Protein AF-A0A0P4W2Z7-F1 (afdb_monomer_lite)

Sequence (247 aa):
MAVWREIYLSSYLVGEGLSGLLPALMALIQGVGGNAKCENVTIFNETSGFNYTQLEPVTLNPRFSVTGFFFFLMAMMVASSAAFTLLEHLPGIKSERAGTPSPNNSVEALETSHSNTQLMRNYGGVKTMTGNMSSSVYWLMLAGQAWACSLTNGVLPSIQSFSCGAYGNVPFHLAVTLSALANPVAALMTLMLPRCKRWLLTFMGAVGSLLAAYILATAALSPHPPLMGTTAGEALVVSVHYLDECR

Secondary structure (DSSP, 8-state):
-TTB-GGGHHHHHHHHHHHHHHHHHHHHHH---SS-EEEEEEEE-TTT--EEEEEEEEPPPPSS-HHHHHHHHHHHHHHHHHHHHHHHH-TTTGGGBPP---TT-TTTTSTHHHHHHHHTTTTT----------HHHHHHHHHHHHHHHHIIIIIHHHHHHHHHGGG-HHHHHHHHHHHHHHHHHHHHHHHHS----HHHHHHHHHHHHHHHHHHHHHHHTTTS-TTTTSHHHHHHHHHHHHHHHT-

Foldseek 3Di:
DLQADPVCVLVVLLVVLVLLQVLLVVLVQQAFQWFFDFDFDWDQDPVPRDTDTDTDGHGGGTPDDVVVSVVVNVVVVVVVVVVVVCCVPDPVNVVRGRDDDDDPDPPPPVCSVVVVVVSVCVPLVNPPPPPPPPVVVVVVVVVLVVVLCCLLVPVCVVLLCLQQVLQGDRLSSLLVSLLSNLSSVLSVVSVVDRDDDPVVSVVLSVVLVVLSVVSVVSSVPPNDGPPRPHPVSSVVSSVSSNSSSND

Organism: Scylla olivacea (NCBI:txid85551)

Structure (mmCIF, N/CA/C/O backbone):
data_AF-A0A0P4W2Z7-F1
#
_entry.id   AF-A0A0P4W2Z7-F1
#
loop_
_atom_site.group_PDB
_atom_site.id
_atom_site.type_symbol
_atom_site.label_atom_id
_atom_site.label_alt_id
_atom_site.label_comp_id
_atom_site.label_asym_id
_atom_site.label_entity_id
_atom_site.label_seq_id
_atom_site.pdbx_PDB_ins_code
_atom_site.Cartn_x
_atom_site.Cartn_y
_atom_site.Cartn_z
_atom_site.occupancy
_atom_site.B_iso_or_equiv
_atom_site.auth_seq_id
_atom_site.auth_comp_id
_atom_site.auth_asym_id
_atom_site.auth_atom_id
_atom_site.pdbx_PDB_model_num
ATOM 1 N N . MET A 1 1 ? -5.452 8.310 23.930 1.00 53.56 1 MET A N 1
ATOM 2 C CA . MET A 1 1 ? -6.833 8.811 23.728 1.00 53.56 1 MET A CA 1
ATOM 3 C C . MET A 1 1 ? -7.899 8.171 24.621 1.00 53.56 1 MET A C 1
ATOM 5 O O . MET A 1 1 ? -9.027 8.632 24.581 1.00 53.56 1 MET A O 1
ATOM 9 N N . ALA A 1 2 ? -7.552 7.233 25.513 1.00 51.81 2 ALA A N 1
ATOM 10 C CA . ALA A 1 2 ? -8.484 6.608 26.467 1.00 51.81 2 ALA A CA 1
ATOM 11 C C . ALA A 1 2 ? -9.183 7.570 27.459 1.00 51.81 2 ALA A C 1
ATOM 13 O O . ALA A 1 2 ? -10.101 7.174 28.162 1.00 51.81 2 ALA A O 1
ATOM 14 N N . VAL A 1 3 ? -8.734 8.828 27.538 1.00 65.56 3 VAL A N 1
ATOM 15 C CA . VAL A 1 3 ? -9.210 9.836 28.503 1.00 65.56 3 VAL A CA 1
ATOM 16 C C . VAL A 1 3 ? -10.261 10.774 27.883 1.00 65.56 3 VAL A C 1
ATOM 18 O O . VAL A 1 3 ? -10.627 11.773 28.483 1.00 65.56 3 VAL A O 1
ATOM 21 N N . TRP A 1 4 ? -10.734 10.521 26.661 1.00 69.38 4 TRP A N 1
ATOM 22 C CA . TRP A 1 4 ? -11.619 11.428 25.913 1.00 69.38 4 TRP A CA 1
ATOM 23 C C . TRP A 1 4 ? -12.993 10.796 25.683 1.00 69.38 4 TRP A C 1
ATOM 25 O O . TRP A 1 4 ? -13.108 9.576 25.602 1.00 69.38 4 TRP A O 1
ATOM 35 N N . ARG A 1 5 ? -14.042 11.621 25.578 1.00 69.94 5 ARG A N 1
ATOM 36 C CA . ARG A 1 5 ? -15.406 11.137 25.316 1.00 69.94 5 ARG A CA 1
ATOM 37 C C . ARG A 1 5 ? -15.506 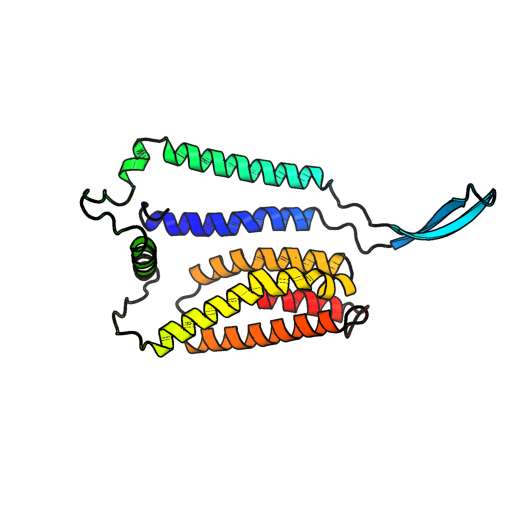10.365 23.999 1.00 69.94 5 ARG A C 1
ATOM 39 O O . ARG A 1 5 ? -14.926 10.749 22.987 1.00 69.94 5 ARG A O 1
ATOM 46 N N . GLU A 1 6 ? -16.345 9.333 24.008 1.00 63.31 6 GLU A N 1
ATOM 47 C CA . GLU A 1 6 ? -16.612 8.431 22.874 1.00 63.31 6 GLU A CA 1
ATOM 48 C C . GLU A 1 6 ? -17.013 9.142 21.587 1.00 63.31 6 GLU A C 1
ATOM 50 O O . GLU A 1 6 ? -16.708 8.667 20.497 1.00 63.31 6 GLU A O 1
ATOM 55 N N . ILE A 1 7 ? -17.671 10.297 21.700 1.00 71.12 7 ILE A N 1
ATOM 56 C CA . ILE A 1 7 ? -18.143 11.059 20.543 1.00 71.12 7 ILE A CA 1
ATOM 57 C C . ILE A 1 7 ? -16.988 11.498 19.625 1.00 71.12 7 ILE A C 1
ATOM 59 O O . ILE A 1 7 ? -17.177 11.668 18.423 1.00 71.12 7 ILE A O 1
ATOM 63 N N . TYR A 1 8 ? -15.772 11.615 20.170 1.00 73.75 8 TYR A N 1
ATOM 64 C CA . TYR A 1 8 ? -14.568 11.969 19.421 1.00 73.75 8 TYR A CA 1
ATOM 65 C C . TYR A 1 8 ? -13.894 10.766 18.744 1.00 73.75 8 TYR A C 1
ATOM 67 O O . TYR A 1 8 ? -13.082 10.958 17.838 1.00 73.75 8 TYR A O 1
ATOM 75 N N . LEU A 1 9 ? -14.256 9.530 19.111 1.00 71.19 9 LEU A N 1
ATOM 76 C CA . LEU A 1 9 ? -13.672 8.307 18.548 1.00 71.19 9 LEU A CA 1
ATOM 77 C C . LEU A 1 9 ? -13.978 8.166 17.053 1.00 71.19 9 LEU A C 1
ATOM 79 O O . LEU A 1 9 ? -13.102 7.794 16.280 1.00 71.19 9 LEU A O 1
ATOM 83 N N . SER A 1 10 ? -15.194 8.521 16.626 1.00 69.44 10 SER A N 1
ATOM 84 C CA . SER A 1 10 ? -15.557 8.483 15.204 1.00 69.44 10 SER A CA 1
ATOM 85 C C . SER A 1 10 ? -14.708 9.445 14.370 1.00 69.44 10 SER A C 1
ATOM 87 O O . SER A 1 10 ? -14.305 9.095 13.267 1.00 69.44 10 SER A O 1
ATOM 89 N N . SER A 1 11 ? -14.416 10.641 14.891 1.00 76.06 11 SER A N 1
ATOM 90 C CA . SER A 1 11 ? -13.561 11.622 14.208 1.00 76.06 11 SER A CA 1
ATOM 91 C C . SER A 1 11 ? -12.109 11.140 14.128 1.00 76.06 11 SER A C 1
ATOM 93 O O . SER A 1 11 ? -11.462 11.277 13.093 1.00 76.06 11 SER A O 1
ATOM 95 N N . TYR A 1 12 ? -11.618 10.489 15.188 1.00 76.00 12 TYR A N 1
ATOM 96 C CA . TYR A 1 12 ? -10.298 9.862 15.190 1.00 76.00 12 TYR A CA 1
ATOM 97 C C . TYR A 1 12 ? -10.174 8.746 14.145 1.00 76.00 12 TYR A C 1
ATOM 99 O O . TYR A 1 12 ? -9.215 8.744 13.382 1.00 76.00 12 TYR A O 1
ATOM 107 N N . LEU A 1 13 ? -11.156 7.841 14.066 1.00 74.31 13 LEU A N 1
ATOM 108 C CA . LEU A 1 13 ? -11.159 6.746 13.086 1.00 74.31 13 LEU A CA 1
ATOM 109 C C . LEU A 1 13 ? -11.178 7.268 11.642 1.00 74.31 13 LEU A C 1
ATOM 111 O O . LEU A 1 13 ? -10.475 6.743 10.780 1.00 74.31 13 LEU A O 1
ATOM 115 N N . VAL A 1 14 ? -11.932 8.341 11.382 1.00 76.94 14 VAL A N 1
ATOM 116 C CA . VAL A 1 14 ? -11.905 9.038 10.086 1.00 76.94 14 VAL A CA 1
ATOM 117 C C . VAL A 1 14 ? -10.521 9.640 9.817 1.00 76.94 14 VAL A C 1
ATOM 119 O O . VAL A 1 14 ? -10.009 9.520 8.705 1.00 76.94 14 VAL A O 1
ATOM 122 N N . GLY A 1 15 ? -9.899 10.256 10.826 1.00 79.31 15 GLY A N 1
ATOM 123 C CA . GLY A 1 15 ? -8.546 10.805 10.738 1.00 79.31 15 GLY A CA 1
ATOM 124 C C . GLY A 1 15 ? -7.478 9.748 10.444 1.00 79.31 15 GLY A C 1
ATOM 125 O O . GLY A 1 15 ? -6.630 9.974 9.582 1.00 79.31 15 GLY A O 1
ATOM 126 N N . GLU A 1 16 ? -7.540 8.582 11.092 1.00 76.94 16 GLU A N 1
ATOM 127 C CA . GLU A 1 16 ? -6.645 7.455 10.798 1.00 76.94 16 GLU A CA 1
ATOM 128 C C . GLU A 1 16 ? -6.784 6.989 9.347 1.00 76.94 16 GLU A C 1
ATOM 130 O O . GLU A 1 16 ? -5.778 6.901 8.640 1.00 76.94 16 GLU A O 1
ATOM 135 N N . GLY A 1 17 ? -8.014 6.780 8.866 1.00 73.88 17 GLY A N 1
ATOM 136 C CA . GLY A 1 17 ? -8.253 6.406 7.471 1.00 73.88 17 GLY A CA 1
ATOM 137 C C . GLY A 1 17 ? -7.730 7.458 6.485 1.00 73.88 17 GLY A C 1
ATOM 138 O O . GLY A 1 17 ? -7.041 7.138 5.515 1.00 73.88 17 GLY A O 1
ATOM 139 N N . LEU A 1 18 ? -7.985 8.741 6.750 1.00 79.31 18 LEU A N 1
ATOM 140 C CA . LEU A 1 18 ? -7.528 9.828 5.883 1.00 79.31 18 LEU A CA 1
ATOM 141 C C . LEU A 1 18 ? -5.993 9.938 5.838 1.00 79.31 18 LEU A C 1
ATOM 143 O O . LEU A 1 18 ? -5.439 10.305 4.798 1.00 79.31 18 LEU A O 1
ATOM 147 N N . SER A 1 19 ? -5.309 9.588 6.934 1.00 82.31 19 SER A N 1
ATOM 148 C CA . SER A 1 19 ? -3.846 9.646 7.033 1.00 82.31 19 SER A CA 1
ATOM 149 C C . SER A 1 19 ? -3.134 8.702 6.061 1.00 82.31 19 SER A C 1
ATOM 151 O O . SER A 1 19 ? -2.069 9.054 5.568 1.00 82.31 19 SER A O 1
ATOM 153 N N . GLY A 1 20 ? -3.737 7.551 5.736 1.00 78.06 20 GLY A N 1
ATOM 154 C CA . GLY A 1 20 ? -3.243 6.630 4.707 1.00 78.06 20 GLY A CA 1
ATOM 155 C C . GLY A 1 20 ? -3.760 6.964 3.304 1.00 78.06 20 GLY A C 1
ATOM 156 O O . GLY A 1 20 ? -3.020 6.861 2.324 1.00 78.06 20 GLY A O 1
ATOM 157 N N . LEU A 1 21 ? -5.008 7.437 3.205 1.00 84.69 21 LEU A N 1
ATOM 158 C CA . LEU A 1 21 ? -5.670 7.753 1.936 1.00 84.69 21 LEU A CA 1
ATOM 159 C C . LEU A 1 21 ? -4.966 8.878 1.160 1.00 84.69 21 LEU A C 1
ATOM 161 O O . LEU A 1 21 ? -4.731 8.747 -0.040 1.00 84.69 21 LEU A O 1
ATOM 165 N N . LEU A 1 22 ? -4.635 9.987 1.827 1.00 87.25 22 LEU A N 1
ATOM 166 C CA . LEU A 1 22 ? -4.010 11.155 1.190 1.00 87.25 22 LEU A CA 1
ATOM 167 C C . LEU A 1 22 ? -2.635 10.826 0.571 1.00 87.25 22 LEU A C 1
ATOM 169 O O . LEU A 1 22 ? -2.446 11.103 -0.617 1.00 87.25 22 LEU A O 1
ATOM 173 N N . PRO A 1 23 ? -1.689 10.208 1.308 1.00 87.56 23 PRO A N 1
ATOM 174 C CA . PRO A 1 23 ? -0.435 9.706 0.748 1.00 87.56 23 PRO A CA 1
ATOM 175 C C . PRO A 1 23 ? -0.620 8.744 -0.421 1.00 87.56 23 PRO A C 1
ATOM 177 O O . PRO A 1 23 ? 0.076 8.876 -1.423 1.00 87.56 23 PRO A O 1
ATOM 180 N N . ALA A 1 24 ? -1.560 7.804 -0.324 1.00 86.62 24 ALA A N 1
ATOM 181 C CA . ALA A 1 24 ? -1.782 6.812 -1.369 1.00 86.62 24 ALA A CA 1
ATOM 182 C C . ALA A 1 24 ? -2.341 7.439 -2.659 1.00 86.62 24 ALA A C 1
ATOM 184 O O . ALA A 1 24 ? -1.884 7.106 -3.753 1.00 86.62 24 ALA A O 1
ATOM 185 N N . LEU A 1 25 ? -3.255 8.411 -2.547 1.00 87.69 25 LEU A N 1
ATOM 186 C CA . LEU A 1 25 ? -3.725 9.200 -3.691 1.00 87.69 25 LEU A CA 1
ATOM 187 C C . LEU A 1 25 ? -2.586 10.003 -4.326 1.00 87.69 25 LEU A C 1
ATOM 189 O O . LEU A 1 25 ? -2.449 10.011 -5.549 1.00 87.69 25 LEU A O 1
ATOM 193 N N . MET A 1 26 ? -1.742 10.643 -3.513 1.00 88.38 26 MET A N 1
ATOM 194 C CA . MET A 1 26 ? -0.578 11.374 -4.021 1.00 88.38 26 MET A CA 1
ATOM 195 C C . MET A 1 26 ? 0.439 10.451 -4.695 1.00 88.38 26 MET A C 1
ATOM 197 O O . MET A 1 26 ? 0.956 10.807 -5.751 1.00 88.38 26 MET A O 1
ATOM 201 N N . ALA A 1 27 ? 0.674 9.254 -4.153 1.00 87.00 27 ALA A N 1
ATOM 202 C CA . ALA A 1 27 ? 1.527 8.244 -4.773 1.00 87.00 27 ALA A CA 1
ATOM 203 C C . ALA A 1 27 ? 0.957 7.784 -6.124 1.00 87.00 27 ALA A C 1
ATOM 205 O O . ALA A 1 27 ? 1.693 7.677 -7.105 1.00 87.00 27 ALA A O 1
ATOM 206 N N . LEU A 1 28 ? -0.362 7.584 -6.229 1.00 86.25 28 LEU A N 1
ATOM 207 C CA . LEU A 1 28 ? -1.012 7.225 -7.492 1.00 86.25 28 LEU A CA 1
ATOM 208 C C . LEU A 1 28 ? -0.888 8.340 -8.545 1.00 86.25 28 LEU A C 1
ATOM 210 O O . LEU A 1 28 ? -0.614 8.053 -9.711 1.00 86.25 28 LEU A O 1
ATOM 214 N N . ILE A 1 29 ? -1.043 9.605 -8.137 1.00 87.12 29 ILE A N 1
ATOM 215 C CA . ILE A 1 29 ? -0.834 10.776 -9.008 1.00 87.12 29 ILE A CA 1
ATOM 216 C C . ILE A 1 29 ? 0.631 10.872 -9.449 1.00 87.12 29 ILE A C 1
ATOM 218 O O . ILE A 1 29 ? 0.899 11.199 -10.608 1.00 87.12 29 ILE A O 1
ATOM 222 N N . GLN A 1 30 ? 1.570 10.595 -8.541 1.00 88.00 30 GLN A N 1
ATOM 223 C CA . GLN A 1 30 ? 3.001 10.585 -8.833 1.00 88.00 30 GLN A CA 1
ATOM 224 C C . GLN A 1 30 ? 3.337 9.541 -9.896 1.00 88.00 30 GLN A C 1
ATOM 226 O O . GLN A 1 30 ? 4.021 9.847 -10.881 1.00 88.00 30 GLN A O 1
ATOM 231 N N . GLY A 1 31 ? 2.818 8.327 -9.702 1.00 84.12 31 GLY A N 1
ATOM 232 C CA . GLY A 1 31 ? 3.104 7.161 -10.521 1.00 84.12 31 GLY A CA 1
ATOM 233 C C . GLY A 1 31 ? 4.584 6.769 -10.503 1.00 84.12 31 GLY A C 1
ATOM 234 O O . GLY A 1 31 ? 5.442 7.464 -9.968 1.00 84.12 31 GLY A O 1
ATOM 235 N N . VAL A 1 32 ? 4.892 5.644 -11.145 1.00 80.44 32 VAL A N 1
ATOM 236 C CA . VAL A 1 32 ? 6.261 5.092 -11.220 1.00 80.44 32 VAL A CA 1
ATOM 237 C C . VAL A 1 32 ? 6.913 5.258 -12.589 1.00 80.44 32 VAL A C 1
ATOM 239 O O . VAL A 1 32 ? 7.903 4.605 -12.888 1.00 80.44 32 VAL A O 1
ATOM 242 N N . GLY A 1 33 ? 6.341 6.096 -13.458 1.00 75.25 33 GLY A N 1
ATOM 243 C CA . GLY A 1 33 ? 6.872 6.366 -14.799 1.00 75.25 33 GLY A CA 1
ATOM 244 C C . GLY A 1 33 ? 6.716 5.217 -15.810 1.00 75.25 33 GLY A C 1
ATOM 245 O O . GLY A 1 33 ? 6.612 5.477 -17.003 1.00 75.25 33 GLY A O 1
ATOM 246 N N . GLY A 1 34 ? 6.627 3.962 -15.365 1.00 80.50 34 GLY A N 1
ATOM 247 C CA . GLY A 1 34 ? 6.398 2.785 -16.205 1.00 80.50 34 GLY A CA 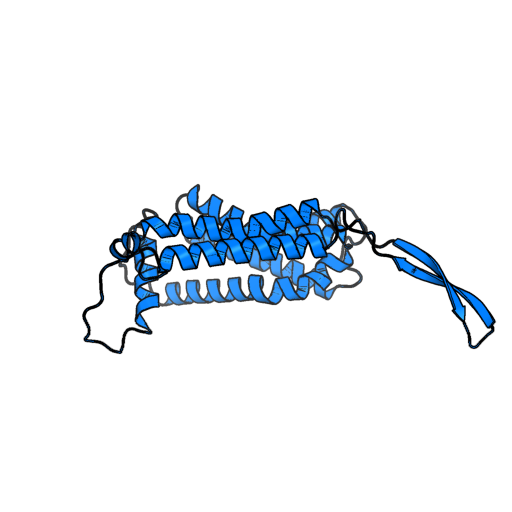1
ATOM 248 C C . GLY A 1 34 ? 7.219 1.578 -15.754 1.00 80.50 34 GLY A C 1
ATOM 249 O O . GLY A 1 34 ? 7.836 1.586 -14.690 1.00 80.50 34 GLY A O 1
ATOM 250 N N . ASN A 1 35 ? 7.233 0.528 -16.576 1.00 79.12 35 ASN A N 1
ATOM 251 C CA . ASN A 1 35 ? 8.169 -0.581 -16.397 1.00 79.12 35 ASN A CA 1
ATOM 252 C C . ASN A 1 35 ? 9.576 -0.155 -16.840 1.00 79.12 35 ASN A C 1
ATOM 254 O O . ASN A 1 35 ? 9.714 0.651 -17.764 1.00 79.12 35 ASN A O 1
ATOM 258 N N . ALA A 1 36 ? 10.605 -0.689 -16.174 1.00 77.56 36 ALA A N 1
ATOM 259 C CA . ALA A 1 36 ? 11.993 -0.436 -16.546 1.00 77.56 36 ALA A CA 1
ATOM 260 C C . ALA A 1 36 ? 12.227 -0.849 -18.006 1.00 77.56 36 ALA A C 1
ATOM 262 O O . ALA A 1 36 ? 11.787 -1.920 -18.434 1.00 77.56 36 ALA A O 1
ATOM 263 N N . LYS A 1 37 ? 12.894 0.014 -18.773 1.00 79.19 37 LYS A N 1
ATOM 264 C CA . LYS A 1 37 ? 13.285 -0.274 -20.154 1.00 79.19 37 LYS A CA 1
ATOM 265 C C . LYS A 1 37 ? 14.781 -0.527 -20.184 1.00 79.19 37 LYS A C 1
ATOM 267 O O . LYS A 1 37 ? 15.539 0.206 -19.560 1.00 79.19 37 LYS A O 1
ATOM 272 N N . CYS A 1 38 ? 15.201 -1.558 -20.905 1.00 79.81 38 CYS A N 1
ATOM 273 C CA . CYS A 1 38 ? 16.620 -1.774 -21.139 1.00 79.81 38 CYS A CA 1
ATOM 274 C C . CYS A 1 38 ? 17.077 -0.832 -22.251 1.00 79.81 38 CYS A C 1
ATOM 276 O O . CYS A 1 38 ? 16.607 -0.945 -23.385 1.00 79.81 38 CYS A O 1
ATOM 278 N N . GLU A 1 39 ? 17.976 0.088 -21.919 1.00 83.25 39 GLU A N 1
ATOM 279 C CA . GLU A 1 39 ? 18.643 0.944 -22.896 1.00 83.25 39 GLU A CA 1
ATOM 280 C C . GLU A 1 39 ? 20.093 0.483 -23.079 1.00 83.25 39 GLU A C 1
ATOM 282 O O . GLU A 1 39 ? 20.711 -0.069 -22.166 1.00 83.25 39 GLU A O 1
ATOM 287 N N . ASN A 1 40 ? 20.633 0.674 -24.285 1.00 83.44 40 ASN A N 1
ATOM 288 C CA . ASN A 1 40 ? 22.029 0.361 -24.574 1.00 83.44 40 ASN A CA 1
ATOM 289 C C . ASN A 1 40 ? 22.911 1.484 -24.022 1.00 83.44 40 ASN A C 1
ATOM 291 O O . ASN A 1 40 ? 23.003 2.551 -24.631 1.00 83.44 40 ASN A O 1
ATOM 295 N N . VAL A 1 41 ? 23.578 1.235 -22.898 1.00 82.38 41 VAL A N 1
ATOM 296 C CA . VAL A 1 41 ? 24.517 2.177 -22.287 1.00 82.38 41 VAL A CA 1
ATOM 297 C C . VAL A 1 41 ? 25.929 1.839 -22.763 1.00 82.38 41 VAL A C 1
ATOM 299 O O . VAL A 1 41 ? 26.380 0.696 -22.681 1.00 82.38 41 VAL A O 1
ATOM 302 N N . THR A 1 42 ? 26.636 2.823 -23.317 1.00 82.56 42 THR A N 1
ATOM 303 C CA . THR A 1 42 ? 28.048 2.677 -23.694 1.00 82.56 42 THR A CA 1
ATOM 304 C C . THR A 1 42 ? 28.926 2.957 -22.485 1.00 82.56 42 THR A C 1
ATOM 306 O O . THR A 1 42 ? 28.993 4.100 -22.031 1.00 82.56 42 THR A O 1
ATOM 309 N N . ILE A 1 43 ? 29.615 1.932 -21.988 1.00 79.56 43 ILE A N 1
ATOM 310 C CA . ILE A 1 43 ? 30.551 2.050 -20.870 1.00 79.56 43 ILE A CA 1
ATOM 311 C C . ILE A 1 43 ? 31.970 2.036 -21.441 1.00 79.56 43 ILE A C 1
ATOM 313 O O . ILE A 1 43 ? 32.348 1.137 -22.200 1.00 79.56 43 ILE A O 1
ATOM 317 N N . PHE A 1 44 ? 32.757 3.053 -21.089 1.00 80.62 44 PHE A N 1
ATOM 318 C CA . PHE A 1 44 ? 34.172 3.107 -21.443 1.00 80.62 44 PHE A CA 1
ATOM 319 C C . PHE A 1 44 ? 34.964 2.242 -20.463 1.00 80.62 44 PHE A C 1
ATOM 321 O O . PHE A 1 44 ? 34.947 2.484 -19.255 1.00 80.62 44 PHE A O 1
ATOM 328 N N . ASN A 1 45 ? 35.652 1.220 -20.971 1.00 78.94 45 ASN A N 1
ATOM 329 C CA . ASN A 1 45 ? 36.529 0.404 -20.145 1.00 78.94 45 ASN A CA 1
ATOM 330 C C . ASN A 1 45 ? 37.936 1.012 -20.106 1.00 78.94 45 ASN A C 1
ATOM 332 O O . ASN A 1 45 ? 38.707 0.843 -21.053 1.00 78.94 45 ASN A O 1
ATOM 336 N N . GLU A 1 46 ? 38.305 1.661 -19.000 1.00 75.88 46 GLU A N 1
ATOM 337 C CA . GLU A 1 46 ? 39.644 2.250 -18.841 1.00 75.88 46 GLU A CA 1
ATOM 338 C C . GLU A 1 46 ? 40.777 1.213 -18.942 1.00 75.88 46 GLU A C 1
ATOM 340 O O . GLU A 1 46 ? 41.891 1.551 -19.332 1.00 75.88 46 GLU A O 1
ATOM 345 N N . THR A 1 47 ? 40.506 -0.063 -18.644 1.00 77.25 47 THR A N 1
ATOM 346 C CA . THR A 1 47 ? 41.526 -1.126 -18.621 1.00 77.25 47 THR A CA 1
ATOM 347 C C . THR A 1 47 ? 41.826 -1.714 -20.000 1.00 77.25 47 THR A C 1
ATOM 349 O O . THR A 1 47 ? 42.910 -2.249 -20.214 1.00 77.25 47 THR A O 1
ATOM 352 N N . SER A 1 48 ? 40.877 -1.645 -20.936 1.00 76.44 48 SER A N 1
ATOM 353 C CA . SER A 1 48 ? 41.024 -2.204 -22.291 1.00 76.44 48 SER A CA 1
ATOM 354 C C . SER A 1 48 ? 40.968 -1.153 -23.401 1.00 76.44 48 SER A C 1
ATOM 356 O O . SER A 1 48 ? 41.280 -1.475 -24.541 1.00 76.44 48 SER A O 1
ATOM 358 N N . GLY A 1 49 ? 40.621 0.102 -23.091 1.00 79.44 49 GLY A N 1
ATOM 359 C CA . GLY A 1 49 ? 40.586 1.209 -24.054 1.00 79.44 49 GLY A CA 1
ATOM 360 C C . GLY A 1 49 ? 39.460 1.115 -25.090 1.00 79.44 49 GLY A C 1
ATOM 361 O O . GLY A 1 49 ? 39.439 1.898 -26.038 1.00 79.44 49 GLY A O 1
ATOM 362 N N . PHE A 1 50 ? 38.526 0.173 -24.924 1.00 80.00 50 PHE A N 1
ATOM 363 C CA . PHE A 1 50 ? 37.394 -0.036 -25.822 1.00 80.00 50 PHE A CA 1
ATOM 364 C C . PHE A 1 50 ? 36.069 0.355 -25.156 1.00 80.00 50 PHE A C 1
ATOM 366 O O . PHE A 1 50 ? 35.856 0.138 -23.961 1.00 80.00 50 PHE A O 1
ATOM 373 N N . ASN A 1 51 ? 35.155 0.893 -25.968 1.00 81.19 51 ASN A N 1
ATOM 374 C CA . ASN A 1 51 ? 33.754 1.078 -25.600 1.00 81.19 51 ASN A CA 1
ATOM 375 C C . ASN A 1 51 ? 33.005 -0.234 -25.813 1.00 81.19 51 ASN A C 1
ATOM 377 O O . ASN A 1 51 ? 33.014 -0.769 -26.924 1.00 81.19 51 ASN A O 1
ATOM 381 N N . TYR A 1 52 ? 32.317 -0.719 -24.786 1.00 80.12 52 TYR A N 1
ATOM 382 C CA . TYR A 1 52 ? 31.362 -1.812 -24.930 1.00 80.12 52 TYR A CA 1
ATOM 383 C C . TYR A 1 52 ? 29.954 -1.312 -24.609 1.00 80.12 52 TYR A C 1
ATOM 385 O O . TYR A 1 52 ? 29.760 -0.394 -23.812 1.00 80.12 52 TYR A O 1
ATOM 393 N N . THR A 1 53 ? 28.967 -1.877 -25.299 1.00 80.44 53 THR A N 1
ATOM 394 C CA . THR A 1 53 ? 27.554 -1.600 -25.038 1.00 80.44 53 THR A CA 1
ATOM 395 C C . THR A 1 53 ? 27.039 -2.642 -24.061 1.00 80.44 53 THR A C 1
ATOM 397 O O . THR A 1 53 ? 27.176 -3.842 -24.298 1.00 80.44 53 THR A O 1
ATOM 400 N N . GLN A 1 54 ? 26.469 -2.189 -22.951 1.00 80.81 54 GLN A N 1
ATOM 401 C CA . GLN A 1 54 ? 25.800 -3.042 -21.982 1.00 80.81 54 GLN A CA 1
ATOM 402 C C . GLN A 1 54 ? 24.339 -2.608 -21.890 1.00 80.81 54 GLN A C 1
ATOM 404 O O . GLN A 1 54 ? 24.038 -1.416 -21.828 1.00 80.81 54 GLN A O 1
ATOM 409 N N . LEU A 1 55 ? 23.421 -3.576 -21.931 1.00 79.12 55 LEU A N 1
ATOM 410 C CA . LEU A 1 55 ? 22.019 -3.295 -21.649 1.00 79.12 55 LEU A CA 1
ATOM 411 C C . LEU A 1 55 ? 21.883 -3.049 -20.150 1.00 79.12 55 LEU A C 1
ATOM 413 O O . LEU A 1 55 ? 22.147 -3.954 -19.355 1.00 79.12 55 LEU A O 1
ATOM 417 N N . GLU A 1 56 ? 21.450 -1.849 -19.782 1.00 80.19 56 GLU A N 1
ATOM 418 C CA . GLU A 1 56 ? 21.189 -1.487 -18.394 1.00 80.19 56 GLU A CA 1
ATOM 419 C C . GLU A 1 56 ? 19.698 -1.162 -18.219 1.00 80.19 56 GLU A C 1
ATOM 421 O O . GLU A 1 56 ? 19.107 -0.486 -19.072 1.00 80.19 56 GLU A O 1
ATOM 426 N N . PRO A 1 57 ? 19.038 -1.681 -17.166 1.00 76.00 57 PRO A N 1
ATOM 427 C CA . PRO A 1 57 ? 17.644 -1.363 -16.899 1.00 76.00 57 PRO A CA 1
ATOM 428 C C . PRO A 1 57 ? 17.529 0.084 -16.407 1.00 76.00 57 PRO A C 1
ATOM 430 O O . PRO A 1 57 ? 17.858 0.393 -15.263 1.00 76.00 57 PRO A O 1
ATOM 433 N N . VAL A 1 58 ? 17.014 0.971 -17.257 1.00 76.88 58 VAL A N 1
ATOM 434 C CA . VAL A 1 58 ? 16.738 2.367 -16.910 1.00 76.88 58 VAL A CA 1
ATOM 435 C C . VAL A 1 58 ? 15.308 2.469 -16.384 1.00 76.88 58 VAL A C 1
ATOM 437 O O . VAL A 1 58 ? 14.331 2.119 -17.059 1.00 76.88 58 VAL A O 1
ATOM 440 N N . THR A 1 59 ? 15.168 2.934 -15.144 1.00 75.19 59 THR A N 1
ATOM 441 C CA . THR A 1 59 ? 13.867 3.245 -14.549 1.00 75.19 59 THR A CA 1
ATOM 442 C C . THR A 1 59 ? 13.344 4.566 -15.108 1.00 75.19 59 THR A C 1
ATOM 444 O O . THR A 1 59 ? 14.068 5.556 -15.202 1.00 75.19 59 THR A O 1
ATOM 447 N N . LEU A 1 60 ? 12.069 4.593 -15.505 1.00 77.38 60 LEU A N 1
ATOM 448 C CA . LEU A 1 60 ? 11.440 5.835 -15.945 1.00 77.38 60 LEU A CA 1
ATOM 449 C C . LEU A 1 60 ? 11.157 6.743 -14.747 1.00 77.38 60 LEU A C 1
ATOM 451 O O . LEU A 1 60 ? 10.769 6.285 -13.673 1.00 77.38 60 LEU A O 1
ATOM 455 N N . ASN A 1 61 ? 11.312 8.048 -14.957 1.00 80.25 61 ASN A N 1
ATOM 456 C CA . ASN A 1 61 ? 11.078 9.027 -13.906 1.00 80.25 61 ASN A CA 1
ATOM 457 C C . ASN A 1 61 ? 9.577 9.157 -13.565 1.00 80.25 61 ASN A C 1
ATOM 459 O O . ASN A 1 61 ? 8.734 9.134 -14.469 1.00 80.25 61 ASN A O 1
ATOM 463 N N . PRO A 1 62 ? 9.228 9.335 -12.276 1.00 84.00 62 PRO A N 1
ATOM 464 C CA . PRO A 1 62 ? 7.869 9.669 -11.851 1.00 84.00 62 PRO A CA 1
ATOM 465 C C . PRO A 1 62 ? 7.434 11.052 -12.365 1.00 84.00 62 PRO A C 1
ATOM 467 O O . PRO A 1 62 ? 8.269 11.874 -12.748 1.00 84.00 62 PRO A O 1
ATOM 470 N N . ARG A 1 63 ? 6.126 11.359 -12.326 1.00 85.00 63 ARG A N 1
ATOM 471 C CA . ARG A 1 63 ? 5.597 12.662 -12.794 1.00 85.00 63 ARG A CA 1
ATOM 472 C C . ARG A 1 63 ? 6.134 13.855 -12.006 1.00 85.00 63 ARG A C 1
ATOM 474 O O . ARG A 1 63 ? 6.236 14.950 -12.550 1.00 85.00 63 ARG A O 1
ATOM 481 N N . PHE A 1 64 ? 6.460 13.646 -10.734 1.00 86.94 64 PHE A N 1
ATOM 482 C CA . PHE A 1 64 ? 7.143 14.620 -9.892 1.00 86.94 64 PHE A CA 1
ATOM 483 C C . PHE A 1 64 ? 8.151 13.919 -8.975 1.00 86.94 64 PHE A C 1
ATOM 485 O O . PHE A 1 64 ? 8.043 12.720 -8.706 1.00 86.94 64 PHE A O 1
ATOM 492 N N . SER A 1 65 ? 9.151 14.671 -8.505 1.00 87.25 65 SER A N 1
ATOM 493 C CA . SER A 1 65 ? 10.247 14.123 -7.699 1.00 87.25 65 SER A CA 1
ATOM 494 C C . SER A 1 65 ? 9.755 13.517 -6.381 1.00 87.25 65 SER A C 1
ATOM 496 O O . SER A 1 65 ? 8.925 14.103 -5.683 1.00 87.25 65 SER A O 1
ATOM 498 N N . VAL A 1 66 ? 10.348 12.385 -5.992 1.00 87.19 66 VAL A N 1
ATOM 499 C CA . VAL A 1 66 ? 10.115 11.715 -4.700 1.00 87.19 66 VAL A CA 1
ATOM 500 C C . VAL A 1 66 ? 10.402 12.653 -3.521 1.00 87.19 66 VAL A C 1
ATOM 502 O O . VAL A 1 66 ? 9.750 12.577 -2.484 1.00 87.19 66 VAL A O 1
ATOM 505 N N . THR A 1 67 ? 11.302 13.623 -3.693 1.00 88.94 67 THR A N 1
ATOM 506 C CA . THR A 1 67 ? 11.555 14.666 -2.692 1.00 88.94 67 THR A CA 1
ATOM 507 C C . THR A 1 67 ? 10.295 15.482 -2.382 1.00 88.94 67 THR A C 1
ATOM 509 O O . THR A 1 67 ? 10.009 15.747 -1.218 1.00 88.94 67 THR A O 1
ATOM 512 N N . GLY A 1 68 ? 9.504 15.842 -3.401 1.00 89.38 68 GLY A N 1
ATOM 513 C CA . GLY A 1 68 ? 8.244 16.569 -3.216 1.00 89.38 68 GLY A CA 1
ATOM 514 C C . GLY A 1 68 ? 7.201 15.744 -2.460 1.00 89.38 68 GLY A C 1
ATOM 515 O O . GLY A 1 68 ? 6.507 16.274 -1.595 1.00 89.38 68 GLY A O 1
ATOM 516 N N . PHE A 1 69 ? 7.156 14.434 -2.718 1.00 89.19 69 PHE A N 1
ATOM 517 C CA . PHE A 1 69 ? 6.311 13.498 -1.975 1.00 89.19 69 PHE A CA 1
ATOM 518 C C . PHE A 1 69 ? 6.684 13.452 -0.486 1.00 89.19 69 PHE A C 1
ATOM 520 O O . PHE A 1 69 ? 5.816 13.587 0.375 1.00 89.19 69 PHE A O 1
ATOM 527 N N . PHE A 1 70 ? 7.975 13.353 -0.157 1.00 90.88 70 PHE A N 1
ATOM 528 C CA . PHE A 1 70 ? 8.421 13.369 1.239 1.00 90.88 70 PHE A CA 1
ATOM 529 C C . PHE A 1 70 ? 8.143 14.702 1.944 1.00 90.88 70 PHE A C 1
ATOM 531 O O . PHE A 1 70 ? 7.742 14.696 3.107 1.00 90.88 70 PHE A O 1
ATOM 538 N N . PHE A 1 71 ? 8.285 15.840 1.257 1.00 93.38 71 PHE A N 1
ATOM 539 C CA . PHE A 1 71 ? 7.888 17.138 1.815 1.00 93.38 71 PHE A CA 1
ATOM 540 C C . PHE A 1 71 ? 6.386 17.213 2.101 1.00 93.38 71 PHE A C 1
ATOM 542 O O . PHE A 1 71 ? 5.992 17.740 3.141 1.00 93.38 71 PHE A O 1
ATOM 549 N N . PHE A 1 72 ? 5.553 16.647 1.225 1.00 92.06 72 PHE A N 1
ATOM 550 C CA . PHE A 1 72 ? 4.117 16.524 1.464 1.00 92.06 72 PHE A CA 1
ATOM 551 C C . PHE A 1 72 ? 3.814 15.682 2.716 1.00 92.06 72 PHE A C 1
ATOM 553 O O . PHE A 1 72 ? 3.054 16.127 3.579 1.00 92.06 72 PHE A O 1
ATOM 560 N N . LEU A 1 73 ? 4.453 14.516 2.877 1.00 90.50 73 LEU A N 1
ATOM 561 C CA . LEU A 1 73 ? 4.304 13.690 4.086 1.00 90.50 73 LEU A CA 1
ATOM 562 C C . LEU A 1 73 ? 4.767 14.421 5.349 1.00 90.50 73 LEU A C 1
ATOM 564 O O . LEU A 1 73 ? 4.109 14.355 6.387 1.00 90.50 73 LEU A O 1
ATOM 568 N N . MET A 1 74 ? 5.877 15.154 5.261 1.00 92.88 74 MET A N 1
ATOM 569 C CA . MET A 1 74 ? 6.384 15.950 6.373 1.00 92.88 74 MET A CA 1
ATOM 570 C C . MET A 1 74 ? 5.394 17.051 6.769 1.00 92.88 74 MET A C 1
ATOM 572 O O . MET A 1 74 ? 5.130 17.226 7.955 1.00 92.88 74 MET A O 1
ATOM 576 N N . ALA A 1 75 ? 4.799 17.751 5.801 1.00 93.75 75 ALA A N 1
ATOM 577 C CA . ALA A 1 75 ? 3.782 18.766 6.066 1.00 93.75 75 ALA A CA 1
ATOM 578 C C . ALA A 1 75 ? 2.548 18.173 6.767 1.00 93.75 75 ALA A C 1
ATOM 580 O O . ALA A 1 75 ? 2.068 18.752 7.741 1.00 93.75 75 ALA A O 1
ATOM 581 N N . MET A 1 76 ? 2.084 16.997 6.328 1.00 92.75 76 MET A N 1
ATOM 582 C CA . MET A 1 76 ? 0.994 16.262 6.981 1.00 92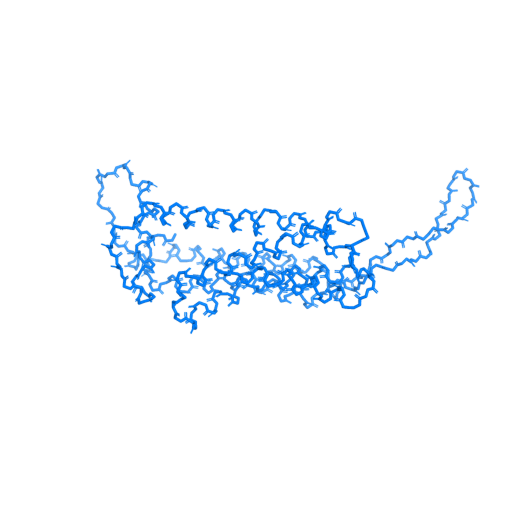.75 76 MET A CA 1
ATOM 583 C C . MET A 1 76 ? 1.337 15.917 8.437 1.00 92.75 76 MET A C 1
ATOM 585 O O . MET A 1 76 ? 0.560 16.225 9.337 1.00 92.75 76 MET A O 1
ATOM 589 N N . MET A 1 77 ? 2.526 15.363 8.691 1.00 92.00 77 MET A N 1
ATOM 590 C CA . MET A 1 77 ? 2.977 15.023 10.047 1.00 92.00 77 MET A CA 1
ATOM 591 C C . MET A 1 77 ? 3.105 16.251 10.954 1.00 92.00 77 MET A C 1
ATOM 593 O O . MET A 1 77 ? 2.699 16.206 12.117 1.00 92.00 77 MET A O 1
ATOM 597 N N . VAL A 1 78 ? 3.632 17.364 10.436 1.00 95.00 78 VAL A N 1
ATOM 598 C CA . VAL A 1 78 ? 3.738 18.629 11.178 1.00 95.00 78 VAL A CA 1
ATOM 599 C C . VAL A 1 78 ? 2.353 19.190 11.493 1.00 95.00 78 VAL A C 1
ATOM 601 O O . VAL A 1 78 ? 2.114 19.587 12.632 1.00 95.00 78 VAL A O 1
ATOM 604 N N . ALA A 1 79 ? 1.424 19.179 10.534 1.00 92.94 79 ALA A N 1
ATOM 605 C CA . ALA A 1 79 ? 0.051 19.628 10.747 1.00 92.94 79 ALA A CA 1
ATOM 606 C C . ALA A 1 79 ? -0.675 18.770 11.797 1.00 92.94 79 ALA A C 1
ATOM 608 O O . ALA A 1 79 ? -1.296 19.316 12.709 1.00 92.94 79 ALA A O 1
ATOM 609 N N . SER A 1 80 ? -0.543 17.440 11.727 1.00 90.44 80 SER A N 1
ATOM 610 C CA . SER A 1 80 ? -1.094 16.526 12.734 1.00 90.44 80 SER A CA 1
ATOM 611 C C . SER A 1 80 ? -0.485 16.777 14.114 1.00 90.44 80 SER A C 1
ATOM 613 O O . SER A 1 80 ? -1.218 16.896 15.093 1.00 90.44 80 SER A O 1
ATOM 615 N N . SER A 1 81 ? 0.837 16.928 14.203 1.00 89.81 81 SER A N 1
ATOM 616 C CA . SER A 1 81 ? 1.530 17.238 15.459 1.00 89.81 81 SER A CA 1
ATOM 617 C C . SER A 1 81 ? 1.077 18.577 16.052 1.00 89.81 81 SER A C 1
ATOM 619 O O . SER A 1 81 ? 0.753 18.650 17.237 1.00 89.81 81 SER A O 1
ATOM 621 N N . ALA A 1 82 ? 0.961 19.624 15.230 1.00 92.56 82 ALA A N 1
ATOM 622 C CA . ALA A 1 82 ? 0.461 20.933 15.646 1.00 92.56 82 ALA A CA 1
ATOM 623 C C . ALA A 1 82 ? -0.995 20.874 16.140 1.00 92.56 82 ALA A C 1
ATOM 625 O O . ALA A 1 82 ? -1.341 21.510 17.133 1.00 92.56 82 ALA A O 1
ATOM 626 N N . ALA A 1 83 ? -1.847 20.075 15.494 1.00 89.00 83 ALA A N 1
ATOM 627 C CA . ALA A 1 83 ? -3.217 19.860 15.948 1.00 89.00 83 ALA A CA 1
ATOM 628 C C . ALA A 1 83 ? -3.260 19.153 17.314 1.00 89.00 83 ALA A C 1
ATOM 630 O O . ALA A 1 83 ? -4.001 19.577 18.201 1.00 89.00 83 ALA A O 1
ATOM 631 N N . PHE A 1 84 ? -2.434 18.121 17.524 1.00 86.62 84 PHE A N 1
ATOM 632 C CA . PHE A 1 84 ? -2.354 17.421 18.810 1.00 86.62 84 PHE A CA 1
ATOM 633 C C . PHE A 1 84 ? -1.790 18.299 19.931 1.00 86.62 84 PHE A C 1
ATOM 635 O O . PHE A 1 84 ? -2.322 18.283 21.042 1.00 86.62 84 PHE A O 1
ATOM 642 N N . THR A 1 85 ? -0.755 19.097 19.662 1.00 87.25 85 THR A N 1
ATOM 643 C CA . THR A 1 85 ? -0.214 20.027 20.663 1.00 87.25 85 THR A CA 1
ATOM 644 C C . THR A 1 85 ? -1.231 21.107 21.011 1.00 87.25 85 THR A C 1
ATOM 646 O O . THR A 1 85 ? -1.405 21.411 22.191 1.00 87.25 85 THR A O 1
ATOM 649 N N . LEU A 1 86 ? -1.967 21.632 20.031 1.00 87.50 86 LEU A N 1
ATOM 650 C CA . LEU A 1 86 ? -3.040 22.593 20.268 1.00 87.50 86 LEU A CA 1
ATOM 651 C C . LEU A 1 86 ? -4.164 21.993 21.130 1.00 87.50 86 LEU A C 1
ATOM 653 O O . LEU A 1 86 ? -4.611 22.633 22.082 1.00 87.50 86 LEU A O 1
ATOM 657 N N . LEU A 1 87 ? -4.572 20.750 20.857 1.00 81.88 87 LEU A N 1
ATOM 658 C CA . LEU A 1 87 ? -5.561 20.026 21.665 1.00 81.88 87 LEU A CA 1
ATOM 659 C C . LEU A 1 87 ? -5.106 19.807 23.118 1.00 81.88 87 LEU A C 1
ATOM 661 O O . LEU A 1 87 ? -5.942 19.833 24.020 1.00 81.88 87 LEU A O 1
ATOM 665 N N . GLU A 1 88 ? -3.806 19.617 23.365 1.00 83.56 88 GLU A N 1
ATOM 666 C CA . GLU A 1 88 ? -3.261 19.449 24.723 1.00 83.56 88 GLU A CA 1
ATOM 667 C C . GLU A 1 88 ? -3.214 20.769 25.512 1.00 83.56 88 GLU A C 1
ATOM 669 O O . GLU A 1 88 ? -3.478 20.800 26.720 1.00 83.56 88 GLU A O 1
ATOM 674 N N . HIS A 1 89 ? -2.881 21.873 24.840 1.00 82.31 89 HIS A N 1
ATOM 675 C CA . HIS A 1 89 ? -2.652 23.163 25.494 1.00 82.31 89 HIS A CA 1
ATOM 676 C C . HIS A 1 89 ? -3.924 24.002 25.656 1.00 82.31 89 HIS A C 1
ATOM 678 O O . HIS A 1 89 ? -3.937 24.900 26.498 1.00 82.31 89 HIS A O 1
ATOM 684 N N . LEU A 1 90 ? -5.000 23.719 24.913 1.00 82.44 90 LEU A N 1
ATOM 685 C CA . LEU A 1 90 ? -6.256 24.464 25.015 1.00 82.44 90 LEU A CA 1
ATOM 686 C C . LEU A 1 90 ? -7.019 24.120 26.313 1.00 82.44 90 LEU A C 1
ATOM 688 O O . LEU A 1 90 ? -7.563 23.020 26.451 1.00 82.44 90 LEU A O 1
ATOM 692 N N . PRO A 1 91 ? -7.139 25.065 27.267 1.00 70.62 91 PRO A N 1
ATOM 693 C CA . PRO A 1 91 ? -7.746 24.799 28.571 1.00 70.62 91 PRO A CA 1
ATOM 694 C C . PRO A 1 91 ? -9.253 24.513 28.488 1.00 70.62 91 PRO A C 1
ATOM 696 O O . PRO A 1 91 ? -9.768 23.761 29.310 1.00 70.62 91 PRO A O 1
ATOM 699 N N . GLY A 1 92 ? -9.951 25.040 27.472 1.00 69.56 92 GLY A N 1
ATOM 700 C CA . GLY A 1 92 ? -11.388 24.811 27.264 1.00 69.56 92 GLY A CA 1
ATOM 701 C C . GLY A 1 92 ? -11.751 23.372 26.879 1.00 69.56 92 GLY A C 1
ATOM 702 O O . GLY A 1 92 ? -12.890 22.959 27.055 1.00 69.56 92 GLY A O 1
ATOM 703 N N . ILE A 1 93 ? -10.778 22.590 26.404 1.00 70.00 93 ILE A N 1
ATOM 704 C CA . ILE A 1 93 ? -10.977 21.215 25.931 1.00 70.00 93 ILE A CA 1
ATOM 705 C C . ILE A 1 93 ? -10.692 20.191 27.048 1.00 70.00 93 ILE A C 1
ATOM 707 O O . ILE A 1 93 ? -11.216 19.078 27.035 1.00 70.00 93 ILE A O 1
ATOM 711 N N . LYS A 1 94 ? -9.940 20.578 28.090 1.00 65.88 94 LYS A N 1
ATOM 712 C CA . LYS A 1 94 ? -9.654 19.718 29.255 1.00 65.88 94 LYS A CA 1
ATOM 713 C C . LYS A 1 94 ? -10.914 19.313 30.027 1.00 65.88 94 LYS A C 1
ATOM 715 O O . LYS A 1 94 ? -10.919 18.250 30.635 1.00 65.88 94 LYS A O 1
ATOM 720 N N . SER A 1 95 ? -11.977 20.118 29.958 1.00 66.81 95 SER A N 1
ATOM 721 C CA . SER A 1 95 ? -13.282 19.809 30.561 1.00 66.81 95 SER A CA 1
ATOM 722 C C . SER A 1 95 ? -14.042 18.679 29.847 1.00 66.81 95 SER A C 1
ATOM 724 O O . SER A 1 95 ? -14.968 18.123 30.429 1.00 66.81 95 SER A O 1
ATOM 726 N N . GLU A 1 96 ? -13.674 18.344 28.605 1.00 67.00 96 GLU A N 1
ATOM 727 C CA . GLU A 1 96 ? -14.299 17.284 27.792 1.00 67.00 96 GLU A CA 1
ATOM 728 C C . GLU A 1 96 ? -13.542 15.942 27.877 1.00 67.00 96 GLU A C 1
ATOM 730 O O . GLU A 1 96 ? -13.977 14.934 27.306 1.00 67.00 96 GLU A O 1
ATOM 735 N N . ARG A 1 97 ? -12.423 15.889 28.619 1.00 68.06 97 ARG A N 1
ATOM 736 C CA . ARG A 1 97 ? -11.810 14.617 29.021 1.00 68.06 97 ARG A CA 1
ATOM 737 C C . ARG A 1 97 ? -12.772 13.876 29.957 1.00 68.06 97 ARG A C 1
ATOM 739 O O . ARG A 1 97 ? -13.331 14.470 30.876 1.00 68.06 97 ARG A O 1
ATOM 746 N N . ALA A 1 98 ? -12.984 12.584 29.706 1.00 60.06 98 ALA A N 1
ATOM 747 C CA . ALA A 1 98 ? -13.735 11.708 30.598 1.00 60.06 98 ALA A CA 1
ATOM 748 C C . ALA A 1 98 ? -13.150 11.834 32.018 1.00 60.06 98 ALA A C 1
ATOM 750 O O . ALA A 1 98 ? -11.931 11.850 32.179 1.00 60.06 98 ALA A O 1
ATOM 751 N N . GLY A 1 99 ? -14.024 12.040 33.007 1.00 51.72 99 GLY A N 1
ATOM 752 C CA . GLY A 1 99 ? -13.684 12.576 34.328 1.00 51.72 99 GLY A CA 1
ATOM 753 C C . GLY A 1 99 ? -12.516 11.897 35.057 1.00 51.72 99 GLY A C 1
ATOM 754 O O . GLY A 1 99 ? -12.224 10.721 34.877 1.00 51.72 99 GLY A O 1
ATOM 755 N N . THR A 1 100 ? -11.867 12.690 35.909 1.00 38.56 100 THR A N 1
ATOM 756 C CA . THR A 1 100 ? -10.711 12.379 36.766 1.00 38.56 100 THR A CA 1
ATOM 757 C C . THR A 1 100 ? -10.773 11.015 37.481 1.00 38.56 100 THR A C 1
ATOM 759 O O . THR A 1 100 ? -11.761 10.767 38.179 1.00 38.56 100 THR A O 1
ATOM 762 N N . PRO A 1 101 ? -9.703 10.190 37.450 1.00 41.75 101 PRO A N 1
ATOM 763 C CA . PRO A 1 101 ? -9.527 9.100 38.405 1.00 41.75 101 PRO A CA 1
ATOM 764 C C . PRO A 1 101 ? -9.158 9.666 39.786 1.00 41.75 101 PRO A C 1
ATOM 766 O O . PRO A 1 101 ? -8.298 10.538 39.912 1.00 41.75 101 PRO A O 1
ATOM 769 N N . SER A 1 102 ? -9.832 9.168 40.823 1.00 33.44 102 SER A N 1
ATOM 770 C CA . SER A 1 102 ? -9.525 9.409 42.241 1.00 33.44 102 SER A CA 1
ATOM 771 C C . SER A 1 102 ? -8.215 8.689 42.637 1.00 33.44 102 SER A C 1
ATOM 773 O O . SER A 1 102 ? -7.943 7.611 42.107 1.00 33.44 102 SER A O 1
ATOM 775 N N . PRO A 1 103 ? -7.379 9.228 43.547 1.00 40.31 103 PRO A N 1
ATOM 776 C CA . PRO A 1 103 ? -5.935 8.967 43.580 1.00 40.31 103 PRO A CA 1
ATOM 777 C C . PRO A 1 103 ? -5.503 7.710 44.363 1.00 40.31 103 PRO A C 1
ATOM 779 O O . PRO A 1 103 ? -4.491 7.768 45.054 1.00 40.31 103 PRO A O 1
ATOM 782 N N . ASN A 1 104 ? -6.224 6.582 44.292 1.00 34.28 104 ASN A N 1
ATOM 783 C CA . ASN A 1 104 ? -5.977 5.481 45.241 1.00 34.28 104 ASN A CA 1
ATOM 784 C C . ASN A 1 104 ? -5.539 4.108 44.720 1.00 34.28 104 ASN A C 1
ATOM 786 O O . ASN A 1 104 ? -5.188 3.302 45.571 1.00 34.28 104 ASN A O 1
ATOM 790 N N . ASN A 1 105 ? -5.444 3.807 43.421 1.00 35.50 105 ASN A N 1
ATOM 791 C CA . ASN A 1 105 ? -5.024 2.456 43.006 1.00 35.50 105 ASN A CA 1
ATOM 792 C C . ASN A 1 105 ? -3.941 2.480 41.920 1.00 35.50 105 ASN A C 1
ATOM 794 O O . ASN A 1 105 ? -4.212 2.510 40.726 1.00 35.50 105 ASN A O 1
ATOM 798 N N . SER A 1 106 ? -2.682 2.376 42.339 1.00 37.62 106 SER A N 1
ATOM 799 C CA . SER A 1 106 ? -1.482 2.201 41.506 1.00 37.62 106 SER A CA 1
ATOM 800 C C . SER A 1 106 ? -1.394 0.840 40.780 1.00 37.62 106 SER A C 1
ATOM 802 O O . SER A 1 106 ? -0.305 0.341 40.510 1.00 37.62 106 SER A O 1
ATOM 804 N N . VAL A 1 107 ? -2.532 0.239 40.419 1.00 40.66 107 VAL A N 1
ATOM 805 C CA . VAL A 1 107 ? -2.633 -1.043 39.687 1.00 40.66 107 VAL A CA 1
ATOM 806 C C . VAL A 1 107 ? -3.228 -0.850 38.272 1.00 40.66 107 VAL A C 1
ATOM 808 O O . VAL A 1 107 ? -3.236 -1.753 37.439 1.00 40.66 107 VAL A O 1
ATOM 811 N N . GLU A 1 108 ? -3.632 0.375 37.936 1.00 40.19 108 GLU A N 1
ATOM 812 C CA . GLU A 1 108 ? -4.489 0.731 36.796 1.00 40.19 108 GLU A CA 1
ATOM 813 C C . GLU A 1 108 ? -3.740 0.987 35.463 1.00 40.19 108 GLU A C 1
ATOM 815 O O . GLU A 1 108 ? -4.192 1.743 34.610 1.00 40.19 108 GLU A O 1
ATOM 820 N N . ALA A 1 109 ? -2.570 0.376 35.247 1.00 34.88 109 ALA A N 1
ATOM 821 C CA . ALA A 1 109 ? -1.893 0.419 33.939 1.00 34.88 109 ALA A CA 1
ATOM 822 C C . ALA A 1 109 ? -2.294 -0.759 33.028 1.00 34.88 109 ALA A C 1
ATOM 824 O O . ALA A 1 109 ? -2.158 -0.670 31.808 1.00 34.88 109 ALA A O 1
ATOM 825 N N . LEU A 1 110 ? -2.821 -1.847 33.609 1.00 34.78 110 LEU A N 1
ATOM 826 C CA . LEU A 1 110 ? -3.249 -3.042 32.871 1.00 34.78 110 LEU A CA 1
ATOM 827 C C . LEU A 1 110 ? -4.762 -3.058 32.559 1.00 34.78 110 LEU A C 1
ATOM 829 O O . LEU A 1 110 ? -5.184 -3.710 31.606 1.00 34.78 110 LEU A O 1
ATOM 833 N N . GLU A 1 111 ? -5.582 -2.320 33.318 1.00 34.38 111 GLU A N 1
ATOM 834 C CA . GLU A 1 111 ? -7.052 -2.306 33.175 1.00 34.38 111 GLU A CA 1
ATOM 835 C C . GLU A 1 111 ? -7.563 -1.340 32.090 1.00 34.38 111 GLU A C 1
ATOM 837 O O . GLU A 1 111 ? -8.656 -1.526 31.546 1.00 34.38 111 GLU A O 1
ATOM 842 N N . THR A 1 112 ? -6.745 -0.369 31.674 1.00 36.19 112 THR A N 1
ATOM 843 C CA . THR A 1 112 ? -7.096 0.649 30.663 1.00 36.19 112 THR A CA 1
ATOM 844 C C . THR A 1 112 ? -7.330 0.056 29.268 1.00 36.19 112 THR A C 1
ATOM 846 O O . THR A 1 112 ? -7.993 0.665 28.432 1.00 36.19 112 THR A O 1
ATOM 849 N N . SER A 1 113 ? -6.848 -1.159 28.991 1.00 36.19 113 SER A N 1
ATOM 850 C CA . SER A 1 113 ? -7.166 -1.870 27.740 1.00 36.19 113 SER A CA 1
ATOM 851 C C . SER A 1 113 ? -8.570 -2.507 27.777 1.00 36.19 113 SER A C 1
ATOM 853 O O . SER A 1 113 ? -9.267 -2.602 26.762 1.00 36.19 113 SER A O 1
ATOM 855 N N . HIS A 1 114 ? -9.045 -2.882 28.969 1.00 34.47 114 HIS A N 1
ATOM 856 C CA . HIS A 1 114 ? -10.321 -3.571 29.161 1.00 34.47 114 HIS A CA 1
ATOM 857 C C . HIS A 1 114 ? -11.519 -2.608 29.110 1.00 34.47 114 HIS A C 1
ATOM 859 O O . HIS A 1 114 ? -12.560 -2.952 28.547 1.00 34.47 114 HIS A O 1
ATOM 865 N N . SER A 1 115 ? -11.367 -1.377 29.611 1.00 33.06 115 SER A N 1
ATOM 866 C CA . SER A 1 115 ? -12.419 -0.347 29.582 1.00 33.06 115 SER A CA 1
ATOM 867 C C . SER A 1 115 ? -12.657 0.233 28.180 1.00 33.06 115 SER A C 1
ATOM 869 O O . SER A 1 115 ? -13.808 0.351 27.756 1.00 33.06 115 SER A O 1
ATOM 871 N N . ASN A 1 116 ? -11.596 0.481 27.400 1.00 39.25 116 ASN A N 1
ATOM 872 C CA . ASN A 1 116 ? -11.701 0.967 26.012 1.00 39.25 116 ASN A CA 1
ATOM 873 C C . ASN A 1 116 ? -12.426 -0.027 25.084 1.00 39.25 116 ASN A C 1
ATOM 875 O O . ASN A 1 116 ? -13.128 0.374 24.156 1.00 39.25 116 ASN A O 1
ATOM 879 N N . THR A 1 117 ? -12.318 -1.326 25.378 1.00 40.62 117 THR A N 1
ATOM 880 C CA . THR A 1 117 ? -13.008 -2.393 24.635 1.00 40.62 117 THR A CA 1
ATOM 881 C C . THR A 1 117 ? -14.507 -2.454 24.966 1.00 40.62 117 THR A C 1
ATOM 883 O O . THR A 1 117 ? -15.326 -2.793 24.111 1.00 40.62 117 THR A O 1
ATOM 886 N N . GLN A 1 118 ? -14.903 -2.101 26.195 1.00 36.34 118 GLN A N 1
ATOM 887 C CA . GLN A 1 118 ? -16.316 -2.063 26.592 1.00 36.34 118 GLN A CA 1
ATOM 888 C C . GLN A 1 118 ? -17.051 -0.831 26.058 1.00 36.34 118 GLN A C 1
ATOM 890 O O . GLN A 1 118 ? -18.251 -0.897 25.793 1.00 36.34 118 GLN A O 1
ATOM 895 N N . LEU A 1 119 ? -16.331 0.264 25.838 1.00 43.84 119 LEU A N 1
ATOM 896 C CA . LEU A 1 119 ? -16.891 1.524 25.370 1.00 43.84 119 LEU A CA 1
ATOM 897 C C . LEU A 1 119 ? -17.230 1.506 23.864 1.00 43.84 119 LEU A C 1
ATOM 899 O O . LEU A 1 119 ? -18.302 1.953 23.457 1.00 43.84 119 LEU A O 1
ATOM 903 N N . MET A 1 120 ? -16.414 0.821 23.048 1.00 38.72 120 MET A N 1
ATOM 904 C CA . MET A 1 120 ? -16.741 0.488 21.646 1.00 38.72 120 MET A CA 1
ATOM 905 C C . MET A 1 120 ? -18.041 -0.324 21.485 1.00 38.72 120 MET A C 1
ATOM 907 O O . MET A 1 120 ? -18.584 -0.433 20.384 1.00 38.72 120 MET A O 1
ATOM 911 N N . ARG A 1 121 ? -18.568 -0.906 22.568 1.00 36.75 121 ARG A N 1
ATOM 912 C CA . ARG A 1 121 ? -19.755 -1.763 22.532 1.00 36.75 121 ARG A CA 1
ATOM 913 C C . ARG A 1 121 ? -21.061 -0.973 22.457 1.00 36.75 121 ARG A C 1
ATOM 915 O O . ARG A 1 121 ? -22.024 -1.474 21.892 1.00 36.75 121 ARG A O 1
ATOM 922 N N . ASN A 1 122 ? -21.119 0.267 22.941 1.00 35.25 122 ASN A N 1
ATOM 923 C CA . ASN A 1 122 ? -22.400 0.977 23.048 1.00 35.25 122 ASN A CA 1
ATOM 924 C C . ASN A 1 122 ? -22.807 1.794 21.809 1.00 35.25 122 ASN A C 1
ATOM 926 O O . ASN A 1 122 ? -24.003 1.924 21.557 1.00 35.25 122 ASN A O 1
ATOM 930 N N . TYR A 1 123 ? -21.871 2.273 20.981 1.00 37.22 123 TYR A N 1
ATOM 931 C CA . TYR A 1 123 ? -22.209 3.178 19.865 1.00 37.22 123 TYR A CA 1
ATOM 932 C C . TYR A 1 123 ? -22.484 2.501 18.511 1.00 37.22 123 TYR A C 1
ATOM 934 O O . TYR A 1 123 ? -22.998 3.132 17.594 1.00 37.22 123 TYR A O 1
ATOM 942 N N . GLY A 1 124 ? -22.236 1.194 18.390 1.00 35.03 124 GLY A N 1
ATOM 943 C CA . GLY A 1 124 ? -22.588 0.399 17.205 1.00 35.03 124 GLY A CA 1
ATOM 944 C C . GLY A 1 124 ? -23.913 -0.348 17.343 1.00 35.03 124 GLY A C 1
ATOM 945 O O . GLY A 1 124 ? -24.059 -1.437 16.787 1.00 35.03 124 GLY A O 1
ATOM 946 N N . GLY A 1 125 ? -24.831 0.105 18.204 1.00 30.77 125 GLY A N 1
ATOM 947 C CA . GLY A 1 125 ? -26.011 -0.665 18.603 1.00 30.77 125 GLY A CA 1
ATOM 948 C C . GLY A 1 125 ? -25.686 -2.091 19.068 1.00 30.77 125 GLY A C 1
ATOM 949 O O . GLY A 1 125 ? -26.602 -2.919 19.086 1.00 30.77 125 GLY A O 1
ATOM 950 N N . VAL A 1 126 ? -24.407 -2.424 19.338 1.00 38.72 126 VAL A N 1
ATOM 951 C CA . VAL A 1 126 ? -23.933 -3.744 19.763 1.00 38.72 126 VAL A CA 1
ATOM 952 C C . VAL A 1 126 ? -24.523 -3.931 21.131 1.00 38.72 126 VAL A C 1
ATOM 954 O O . VAL A 1 126 ? -23.941 -3.522 22.119 1.00 38.72 126 VAL A O 1
ATOM 957 N N . LYS A 1 127 ? -25.725 -4.527 21.178 1.00 27.5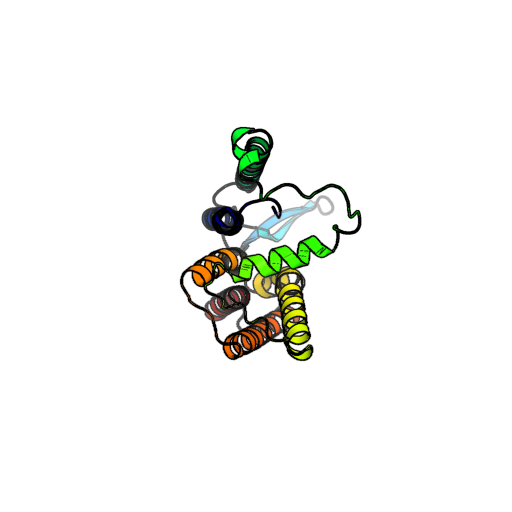0 127 LYS A N 1
ATOM 958 C CA . LYS A 1 127 ? -26.297 -5.058 22.408 1.00 27.50 127 LYS A CA 1
ATOM 959 C C . LYS A 1 127 ? -25.158 -5.761 23.112 1.00 27.50 127 LYS A C 1
ATOM 961 O O . LYS A 1 127 ? -24.668 -6.792 22.648 1.00 27.50 127 LYS A O 1
ATOM 966 N N . THR A 1 128 ? -24.724 -5.123 24.187 1.00 33.38 128 THR A N 1
ATOM 967 C CA . THR A 1 128 ? -23.713 -5.593 25.096 1.00 33.38 128 THR A CA 1
ATOM 968 C C . THR A 1 128 ? -24.319 -6.821 25.744 1.00 33.38 128 THR A C 1
ATOM 970 O O . THR A 1 128 ? -24.868 -6.752 26.832 1.00 33.38 128 THR A O 1
ATOM 973 N N . MET A 1 129 ? -24.267 -7.956 25.048 1.00 39.66 129 MET A N 1
ATOM 974 C CA . MET A 1 129 ? -24.559 -9.247 25.631 1.00 39.66 129 MET A CA 1
ATOM 975 C C . MET A 1 129 ? -23.390 -9.517 26.565 1.00 39.66 129 MET A C 1
ATOM 977 O O . MET A 1 129 ? -22.327 -9.992 26.160 1.00 39.66 129 MET A O 1
ATOM 981 N N . THR A 1 130 ? -23.512 -9.092 27.819 1.00 38.66 130 THR A N 1
ATOM 982 C CA . THR A 1 130 ? -22.776 -9.646 28.960 1.00 38.66 130 THR A CA 1
ATOM 983 C C . THR A 1 130 ? -23.252 -11.088 29.143 1.00 38.66 130 THR A C 1
ATOM 985 O O . THR A 1 130 ? -23.738 -11.491 30.187 1.00 38.66 130 THR A O 1
ATOM 988 N N . GLY A 1 131 ? -23.191 -11.874 28.069 1.00 44.53 131 GLY A N 1
ATOM 989 C CA . GLY A 1 131 ? -23.159 -13.312 28.165 1.00 44.53 131 GLY A CA 1
ATOM 990 C C . GLY A 1 131 ? -21.716 -13.652 28.465 1.00 44.53 131 GLY A C 1
ATOM 991 O O . GLY A 1 131 ? -20.825 -13.106 27.813 1.00 44.53 131 GLY A O 1
ATOM 992 N N . ASN A 1 132 ? -21.490 -14.529 29.439 1.00 48.09 132 ASN A N 1
ATOM 993 C CA . ASN A 1 132 ? -20.241 -15.270 29.545 1.00 48.09 132 ASN A CA 1
ATOM 994 C C . ASN A 1 132 ? -19.877 -15.772 28.144 1.00 48.09 132 ASN A C 1
ATOM 996 O O . ASN A 1 132 ? -20.486 -16.714 27.631 1.00 48.09 132 ASN A O 1
ATOM 1000 N N . MET A 1 133 ? -18.950 -15.087 27.474 1.00 57.56 133 MET A N 1
ATOM 1001 C CA . MET A 1 133 ? -18.476 -15.525 26.176 1.00 57.56 133 MET A CA 1
ATOM 1002 C C . MET A 1 133 ? -17.666 -16.778 26.466 1.00 57.56 133 MET A C 1
ATOM 1004 O O . MET A 1 133 ? -16.694 -16.710 27.210 1.00 57.56 133 MET A O 1
ATOM 1008 N N . SER A 1 134 ? -18.120 -17.929 25.957 1.00 75.38 134 SER A N 1
ATOM 1009 C CA . SER A 1 134 ? -17.399 -19.196 26.110 1.00 75.38 134 SER A CA 1
ATOM 1010 C C . SER A 1 134 ? -15.919 -18.957 25.817 1.00 75.38 134 SER A C 1
ATOM 1012 O O . SER A 1 134 ? -15.604 -18.382 24.770 1.00 75.38 134 SER A O 1
ATOM 1014 N N . SER A 1 135 ? -15.023 -19.363 26.725 1.00 80.12 135 SER A N 1
ATOM 1015 C CA . SER A 1 135 ? -13.578 -19.113 26.600 1.00 80.12 135 SER A CA 1
ATOM 1016 C C . SER A 1 135 ? -13.036 -19.532 25.231 1.00 80.12 135 SER A C 1
ATOM 1018 O O . SER A 1 135 ? -12.145 -18.883 24.694 1.00 80.12 135 SER A O 1
ATOM 1020 N N . SER A 1 136 ? -13.636 -20.554 24.614 1.00 77.56 136 SER A N 1
ATOM 1021 C CA . SER A 1 136 ? -13.321 -20.999 23.252 1.00 77.56 136 SER A CA 1
ATOM 1022 C C . SER A 1 136 ? -13.533 -19.912 22.184 1.00 77.56 136 SER A C 1
ATOM 1024 O O . SER A 1 136 ? -12.701 -19.753 21.297 1.00 77.56 136 SER A O 1
ATOM 1026 N N . VAL A 1 137 ? -14.599 -19.113 22.277 1.00 80.31 137 VAL A N 1
ATOM 1027 C CA . VAL A 1 137 ? -14.903 -18.034 21.318 1.00 80.31 137 VAL A CA 1
ATOM 1028 C C . VAL A 1 137 ? -13.947 -16.856 21.484 1.00 80.31 137 VAL A C 1
ATOM 1030 O O . VAL A 1 137 ? -13.556 -16.246 20.493 1.00 80.31 137 VAL A O 1
ATOM 1033 N N . TYR A 1 138 ? -13.562 -16.543 22.722 1.00 82.69 138 TYR A N 1
ATOM 1034 C CA . TYR A 1 138 ? -12.576 -15.501 23.003 1.00 82.69 138 TYR A CA 1
ATOM 1035 C C . TYR A 1 138 ? -11.209 -15.859 22.413 1.00 82.69 138 TYR A C 1
ATOM 1037 O O . TYR A 1 138 ? -10.661 -15.079 21.638 1.00 82.69 138 TYR A O 1
ATOM 1045 N N . TRP A 1 139 ? -10.716 -17.071 22.685 1.00 85.31 139 TRP A N 1
ATOM 1046 C CA . TRP A 1 139 ? -9.467 -17.560 22.100 1.00 85.31 139 TRP A CA 1
ATOM 1047 C C . TRP A 1 139 ? -9.530 -17.650 20.574 1.00 85.31 139 TRP A C 1
ATOM 1049 O O . TRP A 1 139 ? -8.558 -17.294 19.918 1.00 85.31 139 TRP A O 1
ATOM 1059 N N . LEU A 1 140 ? -10.669 -18.046 19.995 1.00 84.00 140 LEU A N 1
ATOM 1060 C CA . LEU A 1 140 ? -10.860 -18.063 18.542 1.00 84.00 140 LEU A CA 1
ATOM 1061 C C . LEU A 1 140 ? -10.765 -16.659 17.926 1.00 84.00 140 LEU A C 1
ATOM 1063 O O . LEU A 1 140 ? -10.111 -16.489 16.902 1.00 84.00 140 LEU A O 1
ATOM 1067 N N . MET A 1 141 ? -11.403 -15.654 18.531 1.00 81.50 141 MET A N 1
ATOM 1068 C CA . MET A 1 141 ? -11.317 -14.272 18.046 1.00 81.50 141 MET A CA 1
ATOM 1069 C C . MET A 1 141 ? -9.910 -13.698 18.222 1.00 81.50 141 MET A C 1
ATOM 1071 O O . MET A 1 141 ? -9.412 -13.043 17.311 1.00 81.50 141 MET A O 1
ATOM 1075 N N . LEU A 1 142 ? -9.250 -13.989 19.346 1.00 84.06 142 LEU A N 1
ATOM 1076 C CA . LEU A 1 142 ? -7.880 -13.552 19.607 1.00 84.06 142 LEU A CA 1
ATOM 1077 C C . LEU A 1 142 ? -6.889 -14.186 18.623 1.00 84.06 142 LEU A C 1
ATOM 1079 O O . LEU A 1 142 ? -6.069 -13.485 18.040 1.00 84.06 142 LEU A O 1
ATOM 1083 N N . ALA A 1 143 ? -6.999 -15.495 18.393 1.00 86.06 143 ALA A N 1
ATOM 1084 C CA . ALA A 1 143 ? -6.184 -16.211 17.419 1.00 86.06 143 ALA A CA 1
ATOM 1085 C C . ALA A 1 143 ? -6.459 -15.723 15.991 1.00 86.06 143 ALA A C 1
ATOM 1087 O O . ALA A 1 143 ? -5.522 -15.523 15.226 1.00 86.06 143 ALA A O 1
ATOM 1088 N N . GLY A 1 144 ? -7.725 -15.474 15.642 1.00 82.56 144 GLY A N 1
ATOM 1089 C CA . GLY A 1 144 ? -8.107 -14.909 14.349 1.00 82.56 144 GLY A CA 1
ATOM 1090 C C . GLY A 1 144 ? -7.533 -13.510 14.118 1.00 82.56 144 GLY A C 1
ATOM 1091 O O . GLY A 1 144 ? -7.043 -13.238 13.024 1.00 82.56 144 GLY A O 1
ATOM 1092 N N . GLN A 1 145 ? -7.537 -12.656 15.146 1.00 81.50 145 GLN A N 1
ATOM 1093 C CA . GLN A 1 145 ? -6.921 -11.328 15.105 1.00 81.50 145 GLN A CA 1
ATOM 1094 C C . GLN A 1 145 ? -5.399 -11.425 14.984 1.00 81.50 145 GLN A C 1
ATOM 1096 O O . GLN A 1 145 ? -4.815 -10.771 14.129 1.00 81.50 145 GLN A O 1
ATOM 1101 N N . ALA A 1 146 ? -4.754 -12.266 15.798 1.00 85.06 146 ALA A N 1
ATOM 1102 C CA . ALA A 1 146 ? -3.311 -12.478 15.740 1.00 85.06 146 ALA A CA 1
ATOM 1103 C C . ALA A 1 146 ? -2.875 -12.995 14.361 1.00 85.06 146 ALA A C 1
ATOM 1105 O O . ALA A 1 146 ? -1.916 -12.487 13.786 1.00 85.06 146 ALA A O 1
ATOM 1106 N N . TRP A 1 147 ? -3.621 -13.951 13.802 1.00 85.75 147 TRP A N 1
ATOM 1107 C CA . TRP A 1 147 ? -3.397 -14.478 12.460 1.00 85.75 147 TRP A CA 1
ATOM 1108 C C . TRP A 1 147 ? -3.555 -13.397 11.389 1.00 85.75 147 TRP A C 1
ATOM 1110 O O . TRP A 1 147 ? -2.645 -13.209 10.583 1.00 85.75 147 TRP A O 1
ATOM 1120 N N . ALA A 1 148 ? -4.660 -12.644 11.411 1.00 81.19 148 ALA A N 1
ATOM 1121 C CA . ALA A 1 148 ? -4.890 -11.548 10.473 1.00 81.19 148 ALA A CA 1
ATOM 1122 C C . ALA A 1 148 ? -3.762 -10.508 10.545 1.00 81.19 148 ALA A C 1
ATOM 1124 O O . ALA A 1 148 ? -3.135 -10.234 9.529 1.00 81.19 148 ALA A O 1
ATOM 1125 N N . CYS A 1 149 ? -3.420 -10.027 11.746 1.00 83.50 149 CYS A N 1
ATOM 1126 C CA . CYS A 1 149 ? -2.339 -9.063 11.938 1.00 83.50 149 CYS A CA 1
ATOM 1127 C C . CYS A 1 149 ? -0.970 -9.602 11.501 1.00 83.50 149 CYS A C 1
ATOM 1129 O O . CYS A 1 149 ? -0.164 -8.837 10.980 1.00 83.50 149 CYS A O 1
ATOM 1131 N N . SER A 1 150 ? -0.689 -10.894 11.707 1.00 85.25 150 SER A N 1
ATOM 1132 C CA . SER A 1 150 ? 0.577 -11.500 11.276 1.00 85.25 150 SER A CA 1
ATOM 1133 C C . SER A 1 150 ? 0.718 -11.542 9.752 1.00 85.25 150 SER A C 1
ATOM 1135 O O . SER A 1 150 ? 1.813 -11.332 9.229 1.00 85.25 150 SER A O 1
ATOM 1137 N N . LEU A 1 151 ? -0.390 -11.762 9.040 1.00 83.00 151 LEU A N 1
ATOM 1138 C CA . LEU A 1 151 ? -0.415 -11.781 7.582 1.00 83.00 151 LEU A CA 1
ATOM 1139 C C . LEU A 1 151 ? -0.329 -10.367 7.008 1.00 83.00 151 LEU A C 1
ATOM 1141 O O . LEU A 1 151 ? 0.591 -10.100 6.238 1.00 83.00 151 LEU A O 1
ATOM 1145 N N . THR A 1 152 ? -1.219 -9.463 7.424 1.00 77.19 152 THR A N 1
ATOM 1146 C CA . THR A 1 152 ? -1.351 -8.127 6.820 1.00 77.19 152 THR A CA 1
ATOM 1147 C C . THR A 1 152 ? -0.213 -7.184 7.187 1.00 77.19 152 THR A C 1
ATOM 1149 O O . THR A 1 152 ? 0.252 -6.433 6.342 1.00 77.19 152 THR A O 1
ATOM 1152 N N . ASN A 1 153 ? 0.314 -7.251 8.415 1.00 81.31 153 ASN A N 1
ATOM 1153 C CA . ASN A 1 153 ? 1.390 -6.352 8.851 1.00 81.31 153 ASN A CA 1
ATOM 1154 C C . ASN A 1 153 ? 2.786 -6.991 8.813 1.00 81.31 153 ASN A C 1
ATOM 1156 O O . ASN A 1 153 ? 3.778 -6.300 9.040 1.00 81.31 153 ASN A O 1
ATOM 1160 N N . GLY A 1 154 ? 2.881 -8.301 8.575 1.00 83.88 154 GLY A N 1
ATOM 1161 C CA . GLY A 1 154 ? 4.145 -9.037 8.617 1.00 83.88 154 GLY A CA 1
ATOM 1162 C C . GLY A 1 154 ? 4.479 -9.715 7.295 1.00 83.88 154 GLY A C 1
ATOM 1163 O O . GLY A 1 154 ? 5.377 -9.293 6.561 1.00 83.88 154 GLY A O 1
ATOM 1164 N N . VAL A 1 155 ? 3.774 -10.806 7.004 1.00 85.69 155 VAL A N 1
ATOM 1165 C CA . VAL A 1 155 ? 4.138 -11.725 5.916 1.00 85.69 155 VAL A CA 1
ATOM 1166 C C . VAL A 1 155 ? 3.883 -11.116 4.536 1.00 85.69 155 VAL A C 1
ATOM 1168 O O . VAL A 1 155 ? 4.757 -11.170 3.677 1.00 85.69 155 VAL A O 1
ATOM 1171 N N . LE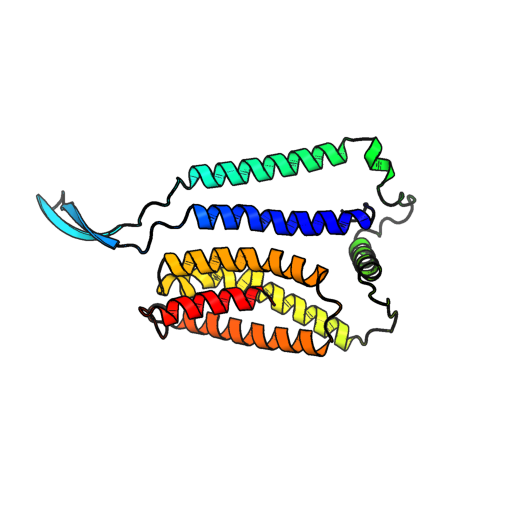U A 1 156 ? 2.722 -10.507 4.306 1.00 84.00 156 LEU A N 1
ATOM 1172 C CA . LEU A 1 156 ? 2.359 -10.011 2.977 1.00 84.00 156 LEU A CA 1
ATOM 1173 C C . LEU A 1 156 ? 3.184 -8.790 2.545 1.00 84.00 156 LEU A C 1
ATOM 1175 O O . LEU A 1 156 ? 3.745 -8.850 1.449 1.00 84.00 156 LEU A O 1
ATOM 1179 N N . PRO A 1 157 ? 3.389 -7.747 3.379 1.00 81.81 157 PRO A N 1
ATOM 1180 C CA . PRO A 1 157 ? 4.204 -6.597 2.982 1.00 81.81 157 PRO A CA 1
ATOM 1181 C C . PRO A 1 157 ? 5.662 -6.968 2.685 1.00 81.81 157 PRO A C 1
ATOM 1183 O O . PRO A 1 157 ? 6.280 -6.394 1.791 1.00 81.81 157 PRO A O 1
ATOM 1186 N N . SER A 1 158 ? 6.221 -7.946 3.410 1.00 84.38 158 SER A N 1
ATOM 1187 C CA . SER A 1 158 ? 7.610 -8.386 3.207 1.00 84.38 158 SER A CA 1
ATOM 1188 C C . SER A 1 158 ? 7.803 -9.182 1.913 1.00 84.38 158 SER A C 1
ATOM 1190 O O . SER A 1 158 ? 8.859 -9.102 1.284 1.00 84.38 158 SER A O 1
ATOM 1192 N N . ILE A 1 159 ? 6.777 -9.919 1.487 1.00 86.12 159 ILE A N 1
ATOM 1193 C CA . ILE A 1 159 ? 6.817 -10.785 0.305 1.00 86.12 159 ILE A CA 1
ATOM 1194 C C . ILE A 1 159 ? 6.303 -10.067 -0.958 1.00 86.12 159 ILE A C 1
ATOM 1196 O O . ILE A 1 159 ? 6.577 -10.494 -2.084 1.00 86.12 159 ILE A O 1
ATOM 1200 N N . GLN A 1 160 ? 5.619 -8.934 -0.800 1.00 83.31 160 GLN A N 1
ATOM 1201 C CA . GLN A 1 160 ? 4.998 -8.172 -1.883 1.00 83.31 160 GLN A CA 1
ATOM 1202 C C . GLN A 1 160 ? 5.961 -7.834 -3.033 1.00 83.31 160 GLN A C 1
ATOM 1204 O O . GLN A 1 160 ? 5.581 -7.930 -4.203 1.00 83.31 160 GLN A O 1
ATOM 1209 N N . SER A 1 161 ? 7.223 -7.507 -2.729 1.00 82.81 161 SER A N 1
ATOM 1210 C CA . SER A 1 161 ? 8.263 -7.239 -3.738 1.00 82.81 161 SER A CA 1
ATOM 1211 C C . SER A 1 161 ? 8.591 -8.462 -4.595 1.00 82.81 161 SER A C 1
ATOM 1213 O O . SER A 1 161 ? 8.824 -8.321 -5.792 1.00 82.81 161 SER A O 1
ATOM 1215 N N . PHE A 1 162 ? 8.551 -9.666 -4.021 1.00 81.88 162 PHE A N 1
ATOM 1216 C CA . PHE A 1 162 ? 8.828 -10.913 -4.738 1.00 81.88 162 PHE A CA 1
ATOM 1217 C C . PHE A 1 162 ? 7.628 -11.407 -5.545 1.00 81.88 162 PHE A C 1
ATOM 1219 O O . PHE A 1 162 ? 7.817 -11.956 -6.631 1.00 81.88 162 PHE A O 1
ATOM 1226 N N . SER A 1 163 ? 6.408 -11.190 -5.040 1.00 84.31 163 SER A N 1
ATOM 1227 C CA . SER A 1 163 ? 5.178 -11.564 -5.741 1.00 84.31 163 SER A CA 1
ATOM 1228 C C . SER A 1 163 ? 4.870 -10.606 -6.891 1.00 84.31 163 SER A C 1
ATOM 1230 O O . SER A 1 163 ? 4.770 -11.030 -8.037 1.00 84.31 163 SER A O 1
ATOM 1232 N N . CYS A 1 164 ? 4.711 -9.312 -6.604 1.00 79.75 164 CYS A N 1
ATOM 1233 C CA . CYS A 1 164 ? 4.243 -8.334 -7.588 1.00 79.75 164 CYS A CA 1
ATOM 1234 C C . CYS A 1 164 ? 5.385 -7.745 -8.422 1.00 79.75 164 CYS A C 1
ATOM 1236 O O . CYS A 1 164 ? 5.172 -7.426 -9.589 1.00 79.75 164 CYS A O 1
ATOM 1238 N N . GLY A 1 165 ? 6.598 -7.640 -7.866 1.00 76.94 165 GLY A N 1
ATOM 1239 C CA . GLY A 1 165 ? 7.758 -7.116 -8.596 1.00 76.94 165 GLY A CA 1
ATOM 1240 C C . GLY A 1 165 ? 8.129 -7.964 -9.815 1.00 76.94 165 GLY A C 1
ATOM 1241 O O . GLY A 1 165 ? 8.554 -7.417 -10.829 1.00 76.94 165 GLY A O 1
ATOM 1242 N N . ALA A 1 166 ? 7.863 -9.275 -9.772 1.00 76.44 166 ALA A N 1
ATOM 1243 C CA . ALA A 1 166 ? 8.050 -10.173 -10.913 1.00 76.44 166 ALA A CA 1
ATOM 1244 C C . ALA A 1 166 ? 7.135 -9.843 -12.114 1.00 76.44 166 ALA A C 1
ATOM 1246 O O . ALA A 1 166 ? 7.473 -10.179 -13.243 1.00 76.44 166 ALA A O 1
ATOM 1247 N N . TYR A 1 167 ? 6.006 -9.155 -11.902 1.00 76.38 167 TYR A N 1
ATOM 1248 C CA . TYR A 1 167 ? 5.094 -8.722 -12.972 1.00 76.38 167 TYR A CA 1
ATOM 1249 C C . TYR A 1 167 ? 5.412 -7.313 -13.496 1.00 76.38 167 TYR A C 1
ATOM 1251 O O . TYR A 1 167 ? 4.850 -6.894 -14.503 1.00 76.38 167 TYR A O 1
ATOM 1259 N N . GLY A 1 168 ? 6.315 -6.580 -12.839 1.00 80.06 168 GLY A N 1
ATOM 1260 C CA . GLY A 1 168 ? 6.740 -5.239 -13.230 1.00 80.06 168 GLY A CA 1
ATOM 1261 C C . GLY A 1 168 ? 6.460 -4.167 -12.176 1.00 80.06 168 GLY A C 1
ATOM 1262 O O . GLY A 1 168 ? 5.699 -4.350 -11.225 1.00 80.06 168 GLY A O 1
ATOM 1263 N N . ASN A 1 169 ? 7.071 -2.999 -12.369 1.00 81.25 169 ASN A N 1
ATOM 1264 C CA . ASN A 1 169 ? 6.994 -1.886 -11.420 1.00 81.25 169 ASN A CA 1
ATOM 1265 C C . ASN A 1 169 ? 5.594 -1.260 -11.358 1.00 81.25 169 ASN A C 1
ATOM 1267 O O . ASN A 1 169 ? 5.171 -0.802 -10.297 1.00 81.25 169 ASN A O 1
ATOM 1271 N N . VAL A 1 170 ? 4.864 -1.244 -12.478 1.00 82.94 170 VAL A N 1
ATOM 1272 C CA . VAL A 1 170 ? 3.506 -0.681 -12.548 1.00 82.94 170 VAL A CA 1
ATOM 1273 C C . VAL A 1 170 ? 2.500 -1.490 -11.714 1.00 82.94 170 VAL A C 1
ATOM 1275 O O . VAL A 1 170 ? 1.895 -0.895 -10.818 1.00 82.94 170 VAL A O 1
ATOM 1278 N N . PRO A 1 171 ? 2.317 -2.811 -11.934 1.00 81.69 171 PRO A N 1
ATOM 1279 C CA . PRO A 1 171 ? 1.408 -3.610 -11.111 1.00 81.69 171 PRO A CA 1
ATOM 1280 C C . PRO A 1 171 ? 1.859 -3.676 -9.647 1.00 81.69 171 PRO A C 1
ATOM 1282 O O . PRO A 1 171 ? 1.011 -3.645 -8.758 1.00 81.69 171 PRO A O 1
ATOM 1285 N N . PHE A 1 172 ? 3.169 -3.673 -9.373 1.00 83.88 172 PHE A N 1
ATOM 1286 C CA . PHE A 1 172 ? 3.697 -3.567 -8.011 1.00 83.88 172 PHE A CA 1
ATOM 1287 C C . PHE A 1 172 ? 3.230 -2.286 -7.307 1.00 83.88 172 PHE A C 1
ATOM 1289 O O . PHE A 1 172 ? 2.633 -2.351 -6.232 1.00 83.88 172 PHE A O 1
ATOM 1296 N N . HIS A 1 173 ? 3.432 -1.124 -7.928 1.00 85.12 173 HIS A N 1
ATOM 1297 C CA . HIS A 1 173 ? 3.035 0.152 -7.338 1.00 85.12 173 HIS A CA 1
ATOM 1298 C C . HIS A 1 173 ? 1.516 0.279 -7.185 1.00 85.12 173 HIS A C 1
ATOM 1300 O O . HIS A 1 173 ? 1.027 0.795 -6.179 1.00 85.12 173 HIS A O 1
ATOM 1306 N N . LEU A 1 174 ? 0.754 -0.211 -8.166 1.00 83.00 174 LEU A N 1
ATOM 1307 C CA . LEU A 1 174 ? -0.704 -0.213 -8.106 1.00 83.00 174 LEU A CA 1
ATOM 1308 C C . LEU A 1 174 ? -1.215 -1.104 -6.965 1.00 83.00 174 LEU A C 1
ATOM 1310 O O . LEU A 1 174 ? -2.085 -0.676 -6.215 1.00 83.00 174 LEU A O 1
ATOM 1314 N N . ALA A 1 175 ? -0.645 -2.298 -6.787 1.00 84.31 175 ALA A N 1
ATOM 1315 C CA . ALA A 1 175 ? -1.004 -3.194 -5.690 1.00 84.31 175 ALA A CA 1
ATOM 1316 C C . ALA A 1 175 ? -0.729 -2.548 -4.323 1.00 84.31 175 ALA A C 1
ATOM 1318 O O . ALA A 1 175 ? -1.632 -2.476 -3.499 1.00 84.31 175 ALA A O 1
ATOM 1319 N N . VAL A 1 176 ? 0.477 -2.00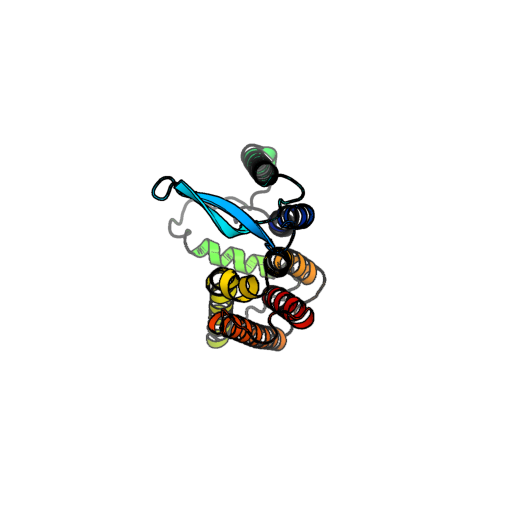3 -4.102 1.00 82.12 176 VAL A N 1
ATOM 1320 C CA . VAL A 1 176 ? 0.839 -1.330 -2.835 1.00 82.12 176 VAL A CA 1
ATOM 1321 C C . VAL A 1 176 ? -0.114 -0.170 -2.529 1.00 82.12 176 VAL A C 1
ATOM 1323 O O . VAL A 1 176 ? -0.617 -0.048 -1.413 1.00 82.12 176 VAL A O 1
ATOM 1326 N N . THR A 1 177 ? -0.377 0.686 -3.517 1.00 83.50 177 THR A N 1
ATOM 1327 C CA . THR A 1 177 ? -1.215 1.879 -3.315 1.00 83.50 177 THR A CA 1
ATOM 1328 C C . THR A 1 177 ? -2.691 1.543 -3.114 1.00 83.50 177 THR A C 1
ATOM 1330 O O . THR A 1 177 ? -3.342 2.170 -2.279 1.00 83.50 177 THR A O 1
ATOM 1333 N N . LEU A 1 178 ? -3.227 0.543 -3.822 1.00 82.62 178 LEU A N 1
ATOM 1334 C CA . LEU A 1 178 ? -4.610 0.095 -3.645 1.00 82.62 178 LEU A CA 1
ATOM 1335 C C . LEU A 1 178 ? -4.818 -0.640 -2.319 1.00 82.62 178 LEU A C 1
ATOM 1337 O O . LEU A 1 178 ? -5.830 -0.394 -1.665 1.00 82.62 178 LEU A O 1
ATOM 1341 N N . SER A 1 179 ? -3.871 -1.477 -1.885 1.00 82.50 179 SER A N 1
ATOM 1342 C CA . SER A 1 179 ? -3.915 -2.099 -0.555 1.00 82.50 179 SER A CA 1
ATOM 1343 C C . SER A 1 179 ? -3.915 -1.030 0.546 1.00 82.50 179 SER A C 1
ATOM 1345 O O . SER A 1 179 ? -4.745 -1.073 1.447 1.00 82.50 179 SER A O 1
ATOM 1347 N N . ALA A 1 180 ? -3.112 0.033 0.424 1.00 80.94 180 ALA A N 1
ATOM 1348 C CA . ALA A 1 180 ? -3.165 1.153 1.372 1.00 80.94 180 ALA A CA 1
ATOM 1349 C C . ALA A 1 180 ? -4.532 1.881 1.403 1.00 80.94 180 ALA A C 1
ATOM 1351 O O . ALA A 1 180 ? -4.912 2.442 2.433 1.00 80.94 180 ALA A O 1
ATOM 1352 N N . LEU A 1 181 ? -5.293 1.856 0.301 1.00 79.69 181 LEU A N 1
ATOM 1353 C CA . LEU A 1 181 ? -6.662 2.385 0.215 1.00 79.69 181 LEU A CA 1
ATOM 1354 C C . LEU A 1 181 ? -7.719 1.456 0.828 1.00 79.69 181 LEU A C 1
ATOM 1356 O O . LEU A 1 181 ? -8.803 1.929 1.179 1.00 79.69 181 LEU A O 1
ATOM 1360 N N . ALA A 1 182 ? -7.432 0.161 0.961 1.00 80.25 182 ALA A N 1
ATOM 1361 C CA . ALA A 1 182 ? -8.381 -0.826 1.464 1.00 80.25 182 ALA A CA 1
ATOM 1362 C C . ALA A 1 182 ? -8.781 -0.550 2.920 1.00 80.25 182 ALA A C 1
ATOM 1364 O O . ALA A 1 182 ? -9.969 -0.577 3.226 1.00 80.25 182 ALA A O 1
ATOM 1365 N N . ASN A 1 183 ? -7.831 -0.181 3.788 1.00 74.44 183 ASN A N 1
ATOM 1366 C CA . ASN A 1 183 ? -8.092 0.108 5.205 1.00 74.44 183 ASN A CA 1
ATOM 1367 C C . ASN A 1 183 ? -9.087 1.276 5.423 1.00 74.44 183 ASN A C 1
ATOM 1369 O O . ASN A 1 183 ? -10.082 1.097 6.133 1.00 74.44 183 ASN A O 1
ATOM 1373 N N . PRO A 1 184 ? -8.916 2.455 4.789 1.00 74.38 184 PRO A N 1
ATOM 1374 C CA . PRO A 1 184 ? -9.905 3.537 4.845 1.00 74.38 184 PRO A CA 1
ATOM 1375 C C . PRO A 1 184 ? -11.270 3.159 4.250 1.00 74.38 184 PRO A C 1
ATOM 1377 O O . PRO A 1 184 ? -12.309 3.555 4.784 1.00 74.38 184 PRO A O 1
ATOM 1380 N N . VAL A 1 185 ? -11.288 2.391 3.154 1.00 73.75 185 VAL A N 1
ATOM 1381 C CA . VAL A 1 185 ? -12.531 1.916 2.521 1.00 73.75 185 VAL A CA 1
ATOM 1382 C C . VAL A 1 185 ? -13.264 0.944 3.440 1.00 73.75 185 VAL A C 1
ATOM 1384 O O . VAL A 1 185 ? -14.468 1.090 3.636 1.00 73.75 185 VAL A O 1
ATOM 1387 N N . ALA A 1 186 ? -12.551 0.002 4.057 1.00 74.56 186 ALA A N 1
ATOM 1388 C CA . ALA A 1 186 ? -13.098 -0.921 5.041 1.00 74.56 186 ALA A CA 1
ATOM 1389 C C . ALA A 1 186 ? -13.681 -0.154 6.236 1.00 74.56 186 ALA A C 1
ATOM 1391 O O . ALA A 1 186 ? -14.825 -0.397 6.624 1.00 74.56 186 ALA A O 1
ATOM 1392 N N . ALA A 1 187 ? -12.966 0.851 6.752 1.00 67.56 187 ALA A N 1
ATOM 1393 C CA . ALA A 1 187 ? -13.469 1.713 7.820 1.00 67.56 187 ALA A CA 1
ATOM 1394 C C . ALA A 1 187 ? -14.773 2.434 7.419 1.00 67.56 187 ALA A C 1
ATOM 1396 O O . ALA A 1 187 ? -15.744 2.415 8.177 1.00 67.56 187 ALA A O 1
ATOM 1397 N N . LEU A 1 188 ? -14.861 2.987 6.205 1.00 70.06 188 LEU A N 1
ATOM 1398 C CA . LEU A 1 188 ? -16.093 3.608 5.700 1.00 70.06 188 LEU A CA 1
ATOM 1399 C C . LEU A 1 188 ? -17.236 2.590 5.519 1.00 70.06 188 LEU A C 1
ATOM 1401 O O . LEU A 1 188 ? -18.386 2.884 5.849 1.00 70.06 188 LEU A O 1
ATOM 1405 N N . MET A 1 189 ? -16.928 1.378 5.052 1.00 67.69 189 MET A N 1
ATOM 1406 C CA . MET A 1 189 ? -17.900 0.291 4.908 1.00 67.69 189 MET A CA 1
ATOM 1407 C C . MET A 1 189 ? -18.478 -0.137 6.259 1.00 67.69 189 MET A C 1
ATOM 1409 O O . MET A 1 189 ? -19.681 -0.370 6.352 1.00 67.69 189 MET A O 1
ATOM 1413 N N . THR A 1 190 ? -17.673 -0.176 7.326 1.00 66.31 190 THR A N 1
ATOM 1414 C CA . THR A 1 190 ? -18.176 -0.502 8.675 1.00 66.31 190 THR A CA 1
ATOM 1415 C C . THR A 1 190 ? -19.137 0.550 9.236 1.00 66.31 190 THR A C 1
ATOM 1417 O O . THR A 1 190 ? -20.024 0.202 10.013 1.00 66.31 190 THR A O 1
ATOM 1420 N N . LEU A 1 191 ? -19.017 1.816 8.816 1.00 66.00 191 LEU A N 1
ATOM 1421 C CA . LEU A 1 191 ? -19.971 2.876 9.168 1.00 66.00 191 LEU A CA 1
ATOM 1422 C C . LEU A 1 191 ? -21.301 2.736 8.412 1.00 66.00 191 LEU A C 1
ATOM 1424 O O . LEU A 1 191 ? -22.343 3.137 8.927 1.00 66.00 191 LEU A O 1
ATOM 1428 N N . MET A 1 192 ? -21.276 2.167 7.204 1.00 64.56 192 MET A N 1
ATOM 1429 C CA . MET A 1 192 ? -22.454 2.002 6.343 1.00 64.56 192 MET A CA 1
ATOM 1430 C C . MET A 1 192 ? -23.167 0.653 6.526 1.00 64.56 192 MET A C 1
ATOM 1432 O O . MET A 1 192 ? -24.367 0.564 6.261 1.00 64.56 192 MET A O 1
ATOM 1436 N N . LEU A 1 193 ? -22.472 -0.398 6.982 1.00 59.09 193 LEU A N 1
ATOM 1437 C CA . LEU A 1 193 ? -23.028 -1.750 7.098 1.00 59.09 193 LEU A CA 1
ATOM 1438 C C . LEU A 1 193 ? -23.270 -2.181 8.562 1.00 59.09 193 LEU A C 1
ATOM 1440 O O . LEU A 1 193 ? -22.325 -2.338 9.337 1.00 59.09 193 LEU A O 1
ATOM 1444 N N . PRO A 1 194 ? -24.524 -2.472 8.959 1.00 55.94 194 PRO A N 1
ATOM 1445 C CA . PRO A 1 194 ? -24.823 -3.033 10.272 1.00 55.94 194 PRO A CA 1
ATOM 1446 C C . PRO A 1 194 ? -24.352 -4.495 10.409 1.00 55.94 194 PRO A C 1
ATOM 1448 O O . PRO A 1 194 ? -24.530 -5.321 9.520 1.00 55.94 194 PRO A O 1
ATOM 1451 N N . ARG A 1 195 ? -23.778 -4.789 11.585 1.00 56.44 195 ARG A N 1
ATOM 1452 C CA . ARG A 1 195 ? -23.211 -6.059 12.096 1.00 56.44 195 ARG A CA 1
ATOM 1453 C C . ARG A 1 195 ? -23.330 -7.307 11.220 1.00 56.44 195 ARG A C 1
ATOM 1455 O O . ARG A 1 195 ? -24.380 -7.943 11.120 1.00 56.44 195 ARG A O 1
ATOM 1462 N N . CYS A 1 196 ? -22.166 -7.768 10.780 1.00 60.22 196 CYS A N 1
ATOM 1463 C CA . CYS A 1 196 ? -21.970 -9.073 10.170 1.00 60.22 196 CYS A CA 1
ATOM 1464 C C . CYS A 1 196 ? -22.213 -10.221 11.168 1.00 60.22 196 CYS A C 1
ATOM 1466 O O . CYS A 1 196 ? -21.814 -10.176 12.334 1.00 60.22 196 CYS A O 1
ATOM 1468 N N . LYS A 1 197 ? -22.864 -11.292 10.700 1.00 74.31 197 LYS A N 1
ATOM 1469 C CA . LYS A 1 197 ? -23.034 -12.535 11.471 1.00 74.31 197 LYS A CA 1
ATOM 1470 C C . LYS A 1 197 ? -21.663 -13.169 11.738 1.00 74.31 197 LYS A C 1
ATOM 1472 O O . LYS A 1 197 ? -20.784 -13.106 10.888 1.00 74.31 197 LYS A O 1
ATOM 1477 N N . ARG A 1 198 ? -21.497 -13.875 12.865 1.00 69.81 198 ARG A N 1
ATOM 1478 C CA . ARG A 1 198 ? -20.230 -14.556 13.224 1.00 69.81 198 ARG A CA 1
ATOM 1479 C C . ARG A 1 198 ? -19.696 -15.480 12.120 1.00 69.81 198 ARG A C 1
ATOM 1481 O O . ARG A 1 198 ? -18.493 -15.539 11.912 1.00 69.81 198 ARG A O 1
ATOM 1488 N N . TRP A 1 199 ? -20.591 -16.162 11.405 1.00 78.00 199 TRP A N 1
ATOM 1489 C CA . TRP A 1 199 ? -20.223 -17.030 10.285 1.00 78.00 199 TRP A CA 1
ATOM 1490 C C . TRP A 1 199 ? -19.558 -16.265 9.129 1.00 78.00 199 TRP A C 1
ATOM 1492 O O . TRP A 1 199 ? -18.636 -16.778 8.503 1.00 78.00 199 TRP A O 1
ATOM 1502 N N . LEU A 1 200 ? -19.968 -15.015 8.892 1.00 77.81 200 LEU A N 1
ATOM 1503 C CA . LEU A 1 200 ? -19.393 -14.174 7.845 1.00 77.81 200 LEU A CA 1
ATOM 1504 C C . LEU A 1 200 ? -17.945 -13.780 8.172 1.00 77.81 200 LEU A C 1
ATOM 1506 O O . LEU A 1 200 ? -17.109 -13.791 7.279 1.00 77.81 200 LEU A O 1
ATOM 1510 N N . LEU A 1 201 ? -17.625 -13.538 9.449 1.00 74.88 201 LEU A N 1
ATOM 1511 C CA . LEU A 1 201 ? -16.253 -13.254 9.890 1.00 74.88 201 LEU A CA 1
ATOM 1512 C C . LEU A 1 201 ? -15.320 -14.451 9.657 1.00 74.88 201 LEU A C 1
ATOM 1514 O O . LEU A 1 201 ? -14.217 -14.296 9.141 1.00 74.88 201 LEU A O 1
ATOM 1518 N N . THR A 1 202 ? -15.768 -15.662 10.002 1.00 78.38 202 THR A N 1
ATOM 1519 C CA . THR A 1 202 ? -14.989 -16.883 9.740 1.00 78.38 202 THR A CA 1
ATOM 1520 C C . THR A 1 202 ? -14.871 -17.178 8.248 1.00 78.38 202 THR A C 1
ATOM 1522 O O . THR A 1 202 ? -13.824 -17.633 7.802 1.00 78.38 202 THR A O 1
ATOM 1525 N N . PHE A 1 203 ? -15.918 -16.888 7.469 1.00 84.12 203 PHE A N 1
ATOM 1526 C CA . PHE A 1 203 ? -15.916 -17.064 6.020 1.00 84.12 203 PHE A CA 1
ATOM 1527 C C . PHE A 1 203 ? -14.941 -16.100 5.332 1.00 84.12 203 PHE A C 1
ATOM 1529 O O . PHE A 1 203 ? -14.059 -16.558 4.612 1.00 84.12 203 PHE A O 1
ATOM 1536 N N . MET A 1 204 ? -15.024 -14.793 5.610 1.00 79.75 204 MET A N 1
ATOM 1537 C CA . MET A 1 204 ? -14.070 -13.811 5.077 1.00 79.75 204 MET A CA 1
ATOM 1538 C C . MET A 1 204 ? -12.643 -14.107 5.537 1.00 79.75 204 MET A C 1
ATOM 1540 O O . MET A 1 204 ? -11.706 -13.989 4.752 1.00 79.75 204 MET A O 1
ATOM 1544 N N . GLY A 1 205 ? -12.473 -14.596 6.769 1.00 82.69 205 GLY A N 1
ATOM 1545 C CA . GLY A 1 205 ? -11.167 -15.013 7.260 1.00 82.69 205 GLY A CA 1
ATOM 1546 C C . GLY A 1 205 ? -10.564 -16.211 6.526 1.00 82.69 205 GLY A C 1
ATOM 1547 O O . GLY A 1 205 ? -9.357 -16.231 6.270 1.00 82.69 205 GLY A O 1
ATOM 1548 N N . ALA A 1 206 ? -11.388 -17.188 6.150 1.00 85.75 206 ALA A N 1
ATOM 1549 C CA . ALA A 1 206 ? -10.957 -18.325 5.344 1.00 85.75 206 ALA A CA 1
ATOM 1550 C C . ALA A 1 206 ? -10.621 -17.901 3.908 1.00 85.75 206 ALA A C 1
ATOM 1552 O O . ALA A 1 206 ? -9.574 -18.289 3.397 1.00 85.75 206 ALA A O 1
ATOM 1553 N N . VAL A 1 207 ? -11.465 -17.065 3.291 1.00 87.75 207 VAL A N 1
ATOM 1554 C CA . VAL A 1 207 ? -11.224 -16.522 1.945 1.00 87.75 207 VAL A CA 1
ATOM 1555 C C . VAL A 1 207 ? -9.918 -15.726 1.905 1.00 87.75 207 VAL A C 1
ATOM 1557 O O . VAL A 1 207 ? -9.081 -16.019 1.059 1.00 87.75 207 VAL A O 1
ATOM 1560 N N . GLY A 1 208 ? -9.682 -14.812 2.852 1.00 85.00 208 GLY A N 1
ATOM 1561 C CA . GLY A 1 208 ? -8.411 -14.078 2.929 1.00 85.00 208 GLY A CA 1
ATOM 1562 C C . GLY A 1 208 ? -7.215 -15.008 3.142 1.00 85.00 208 GLY A C 1
ATOM 1563 O O . GLY A 1 208 ? -6.216 -14.924 2.450 1.00 85.00 208 GLY A O 1
ATOM 1564 N N . SER A 1 209 ? -7.332 -16.021 4.005 1.00 86.94 209 SER A N 1
ATOM 1565 C CA . SER A 1 209 ? -6.226 -16.978 4.191 1.00 86.94 209 SER A CA 1
ATOM 1566 C C . SER A 1 209 ? -5.894 -17.774 2.913 1.00 86.94 209 SER A C 1
ATOM 1568 O O . SER A 1 209 ? -4.733 -18.112 2.692 1.00 86.94 209 SER A O 1
ATOM 1570 N N . LEU A 1 210 ? -6.884 -18.048 2.052 1.00 89.44 210 LEU A N 1
ATOM 1571 C CA . LEU A 1 210 ? -6.666 -18.655 0.732 1.00 89.44 210 LEU A CA 1
ATOM 1572 C C . LEU A 1 210 ? -5.994 -17.683 -0.249 1.00 89.44 210 LEU A C 1
ATOM 1574 O O . LEU A 1 210 ? -5.091 -18.091 -0.978 1.00 89.44 210 LEU A O 1
ATOM 1578 N N . LEU A 1 211 ? -6.403 -16.410 -0.253 1.00 86.56 211 LEU A N 1
ATOM 1579 C CA . LEU A 1 211 ? -5.768 -15.364 -1.061 1.00 86.56 211 LEU A CA 1
ATOM 1580 C C . LEU A 1 211 ? -4.311 -15.143 -0.629 1.00 86.56 211 LEU A C 1
ATOM 1582 O O . LEU A 1 211 ? -3.417 -15.157 -1.473 1.00 86.56 211 LEU A O 1
ATOM 1586 N N . ALA A 1 212 ? -4.045 -15.067 0.675 1.00 86.62 212 ALA A N 1
ATOM 1587 C CA . ALA A 1 212 ? -2.696 -14.992 1.225 1.00 86.62 212 ALA A CA 1
ATOM 1588 C C . ALA A 1 212 ? -1.833 -16.199 0.818 1.00 86.62 212 ALA A C 1
ATOM 1590 O O . ALA A 1 212 ? -0.687 -16.030 0.404 1.00 86.62 212 ALA A O 1
ATOM 1591 N N . ALA A 1 213 ? -2.381 -17.419 0.862 1.00 88.94 213 ALA A N 1
ATOM 1592 C CA . ALA A 1 213 ? -1.672 -18.612 0.398 1.00 88.94 213 ALA A CA 1
ATOM 1593 C C . ALA A 1 213 ? -1.322 -18.540 -1.100 1.00 88.94 213 ALA A C 1
ATOM 1595 O O . ALA A 1 213 ? -0.228 -18.949 -1.491 1.00 88.94 213 ALA A O 1
ATOM 1596 N N . TYR A 1 214 ? -2.211 -17.982 -1.930 1.00 88.00 214 TYR A N 1
ATOM 1597 C CA . TYR A 1 214 ? -1.923 -17.722 -3.342 1.00 88.00 214 TYR A CA 1
ATOM 1598 C C . TYR A 1 214 ? -0.775 -16.716 -3.517 1.00 88.00 214 TYR A C 1
ATOM 1600 O O . TYR A 1 214 ? 0.141 -16.991 -4.289 1.00 88.00 214 TYR A O 1
ATOM 1608 N N . ILE A 1 215 ? -0.769 -15.607 -2.766 1.00 85.88 215 ILE A N 1
ATOM 1609 C CA . ILE A 1 215 ? 0.309 -14.597 -2.798 1.00 85.88 215 ILE A CA 1
ATOM 1610 C C . ILE A 1 215 ? 1.659 -15.213 -2.391 1.00 85.88 215 ILE A C 1
ATOM 1612 O O . ILE A 1 215 ? 2.687 -14.973 -3.027 1.00 85.88 215 ILE A O 1
ATOM 1616 N N . LEU A 1 216 ? 1.664 -16.052 -1.352 1.00 87.44 216 LEU A N 1
ATOM 1617 C CA . LEU A 1 216 ? 2.853 -16.800 -0.936 1.00 87.44 216 LEU A CA 1
ATOM 1618 C C . LEU A 1 216 ? 3.336 -17.763 -2.027 1.00 87.44 216 LEU A C 1
ATOM 1620 O O . LEU A 1 216 ? 4.539 -17.861 -2.268 1.00 87.44 216 LEU A O 1
ATOM 1624 N N . ALA A 1 217 ? 2.421 -18.453 -2.709 1.00 86.19 217 ALA A N 1
ATOM 1625 C CA . ALA A 1 217 ? 2.769 -19.356 -3.800 1.00 86.19 217 ALA A CA 1
ATOM 1626 C C . ALA A 1 217 ? 3.354 -18.604 -5.006 1.00 86.19 217 ALA A C 1
ATOM 1628 O O . ALA A 1 217 ? 4.369 -19.032 -5.556 1.00 86.19 217 ALA A O 1
ATOM 1629 N N . THR A 1 218 ? 2.775 -17.465 -5.401 1.00 84.50 218 THR A N 1
ATOM 1630 C CA . THR A 1 218 ? 3.313 -16.647 -6.501 1.00 84.50 218 THR A CA 1
ATOM 1631 C C . THR A 1 218 ? 4.678 -16.064 -6.166 1.00 84.50 218 THR A C 1
ATOM 1633 O O . THR A 1 218 ? 5.535 -15.995 -7.042 1.00 84.50 218 THR A O 1
ATOM 1636 N N . ALA A 1 219 ? 4.921 -15.712 -4.904 1.00 85.19 219 ALA A N 1
ATOM 1637 C CA . ALA A 1 219 ? 6.241 -15.288 -4.460 1.00 85.19 219 ALA A CA 1
ATOM 1638 C C . ALA A 1 219 ? 7.272 -16.421 -4.441 1.00 85.19 219 ALA A C 1
ATOM 1640 O O . ALA A 1 219 ? 8.410 -16.211 -4.852 1.00 85.19 219 ALA A O 1
ATOM 1641 N N . ALA A 1 220 ? 6.887 -17.623 -4.004 1.00 85.06 220 ALA A N 1
ATOM 1642 C CA . ALA A 1 220 ? 7.772 -18.788 -3.998 1.00 85.06 220 ALA A CA 1
ATOM 1643 C C . ALA A 1 220 ? 8.177 -19.233 -5.415 1.00 85.06 220 ALA A C 1
ATOM 1645 O O . ALA A 1 220 ? 9.247 -19.805 -5.599 1.00 85.06 220 ALA A O 1
ATOM 1646 N N . LEU A 1 221 ? 7.331 -18.959 -6.413 1.00 84.06 221 LEU A N 1
ATOM 1647 C CA . LEU A 1 221 ? 7.585 -19.239 -7.832 1.00 84.06 221 LEU A CA 1
ATOM 1648 C C . LEU A 1 221 ? 8.319 -18.096 -8.561 1.00 84.06 221 LEU A C 1
ATOM 1650 O O . LEU A 1 221 ? 8.587 -18.197 -9.761 1.00 84.06 221 LEU A O 1
ATOM 1654 N N . SER A 1 222 ? 8.665 -17.013 -7.860 1.00 80.25 222 SER A N 1
ATOM 1655 C CA . SER A 1 222 ? 9.505 -15.942 -8.401 1.00 80.25 222 SER A CA 1
ATOM 1656 C C . SER A 1 222 ? 10.884 -16.512 -8.776 1.00 80.25 222 SER A C 1
ATOM 1658 O O . SER A 1 222 ? 11.458 -17.256 -7.976 1.00 80.25 222 SER A O 1
ATOM 1660 N N . PRO A 1 223 ? 11.438 -16.235 -9.976 1.00 69.50 223 PRO A N 1
ATOM 1661 C CA . PRO A 1 223 ? 11.125 -15.115 -10.873 1.00 69.50 223 PRO A CA 1
ATOM 1662 C C . PRO A 1 223 ? 10.149 -15.397 -12.034 1.00 69.50 223 PRO A C 1
ATOM 1664 O O . PRO A 1 223 ? 9.900 -14.482 -12.811 1.00 69.50 223 PRO A O 1
ATOM 1667 N N . HIS A 1 224 ? 9.584 -16.605 -12.169 1.00 76.44 224 HIS A N 1
ATOM 1668 C CA . HIS A 1 224 ? 8.658 -16.958 -13.265 1.00 76.44 224 HIS A CA 1
ATOM 1669 C C . HIS A 1 224 ? 7.282 -17.395 -12.731 1.00 76.44 224 HIS A C 1
ATOM 1671 O O . HIS A 1 224 ? 6.899 -18.561 -12.878 1.00 76.44 224 HIS A O 1
ATOM 1677 N N . PRO A 1 225 ? 6.522 -16.492 -12.085 1.00 78.88 225 PRO A N 1
ATOM 1678 C CA . PRO A 1 225 ? 5.202 -16.833 -11.583 1.00 78.88 225 PRO A CA 1
ATOM 1679 C C . PRO A 1 225 ? 4.222 -17.131 -12.739 1.00 78.88 225 PRO A C 1
ATOM 1681 O O . PRO A 1 225 ? 4.406 -16.663 -13.869 1.00 78.88 225 PRO A O 1
ATOM 1684 N N . PRO A 1 226 ? 3.163 -17.920 -12.487 1.00 74.00 226 PRO A N 1
ATOM 1685 C CA . PRO A 1 226 ? 2.183 -18.263 -13.516 1.00 74.00 226 PRO A CA 1
ATOM 1686 C C . PRO A 1 226 ? 1.504 -16.999 -14.067 1.00 74.00 226 PRO A C 1
ATOM 1688 O O . PRO A 1 226 ? 1.137 -16.123 -13.299 1.00 74.00 226 PRO A O 1
ATOM 1691 N N . LEU A 1 227 ? 1.300 -16.920 -15.389 1.00 74.88 227 LEU A N 1
ATOM 1692 C CA . LEU A 1 227 ? 0.726 -15.758 -16.107 1.00 74.88 227 LEU A CA 1
ATOM 1693 C C . LEU A 1 227 ? 1.615 -14.495 -16.176 1.00 74.88 227 LEU A C 1
ATOM 1695 O O . LEU A 1 227 ? 1.131 -13.436 -16.594 1.00 74.88 227 LEU A O 1
ATOM 1699 N N . MET A 1 228 ? 2.907 -14.592 -15.842 1.00 72.56 228 MET A N 1
ATOM 1700 C CA . MET A 1 228 ? 3.882 -13.516 -16.061 1.00 72.56 228 MET A CA 1
ATOM 1701 C C . MET A 1 228 ? 3.889 -13.048 -17.531 1.00 72.56 228 MET A C 1
ATOM 1703 O O . MET A 1 228 ? 3.885 -13.862 -18.454 1.00 72.56 228 MET A O 1
ATOM 1707 N N . GLY A 1 229 ? 3.889 -11.729 -17.752 1.00 70.88 229 GLY A N 1
ATOM 1708 C CA . GLY A 1 229 ? 3.917 -11.119 -19.090 1.00 70.88 229 GLY A CA 1
ATOM 1709 C C . GLY A 1 229 ? 2.556 -11.003 -19.790 1.00 70.88 229 GLY A C 1
ATOM 1710 O O . GLY A 1 229 ? 2.498 -10.571 -20.940 1.00 70.88 229 GLY A O 1
ATOM 1711 N N . THR A 1 230 ? 1.457 -11.361 -19.116 1.00 80.44 230 THR A N 1
ATOM 1712 C CA . THR A 1 230 ? 0.090 -11.151 -19.616 1.00 80.44 230 THR A CA 1
ATOM 1713 C C . THR A 1 230 ? -0.637 -10.084 -18.798 1.00 80.44 230 THR A C 1
ATOM 1715 O O . THR A 1 230 ? -0.517 -10.041 -17.574 1.00 80.44 230 THR A O 1
ATOM 1718 N N . THR A 1 231 ? -1.466 -9.266 -19.453 1.00 79.56 231 THR A N 1
ATOM 1719 C CA . THR A 1 231 ? -2.307 -8.255 -18.777 1.00 79.56 231 THR A CA 1
ATOM 1720 C C . THR A 1 231 ? -3.292 -8.881 -17.785 1.00 79.56 231 THR A C 1
ATOM 1722 O O . THR A 1 231 ? -3.638 -8.270 -16.776 1.00 79.56 231 THR A O 1
ATOM 1725 N N . ALA A 1 232 ? -3.714 -10.125 -18.039 1.00 80.88 232 ALA A N 1
ATOM 1726 C CA . ALA A 1 232 ? -4.559 -10.897 -17.135 1.00 80.88 232 ALA A CA 1
ATOM 1727 C C . ALA A 1 232 ? -3.838 -11.253 -15.823 1.00 80.88 232 ALA A C 1
ATOM 1729 O O . ALA A 1 232 ? -4.440 -11.143 -14.757 1.00 80.88 232 ALA A O 1
ATOM 1730 N N . GLY A 1 233 ? -2.556 -11.637 -15.885 1.00 79.25 233 GLY A N 1
ATOM 1731 C CA . GLY A 1 233 ? -1.740 -11.926 -14.701 1.00 79.25 233 GLY A CA 1
ATOM 1732 C C . GLY A 1 233 ? -1.503 -10.686 -13.839 1.00 79.25 233 GLY A C 1
ATOM 1733 O O . GLY A 1 233 ? -1.696 -10.736 -12.626 1.00 79.25 233 GLY A O 1
ATOM 1734 N N . GLU A 1 234 ? -1.183 -9.552 -14.470 1.00 80.88 234 GLU A N 1
ATOM 1735 C CA . GLU A 1 234 ? -1.028 -8.262 -13.782 1.00 80.88 234 GLU A CA 1
ATOM 1736 C C . GLU A 1 234 ? -2.312 -7.850 -13.043 1.00 80.88 234 GLU A C 1
ATOM 1738 O O . GLU A 1 234 ? -2.278 -7.550 -11.848 1.00 80.88 234 GLU A O 1
ATOM 1743 N N . ALA A 1 235 ? -3.462 -7.887 -13.728 1.00 82.50 235 ALA A N 1
ATOM 1744 C CA . ALA A 1 235 ? -4.750 -7.526 -13.139 1.00 82.50 235 ALA A CA 1
ATOM 1745 C C . ALA A 1 235 ? -5.153 -8.468 -11.994 1.00 82.50 235 ALA A C 1
ATOM 1747 O O . ALA A 1 235 ? -5.671 -8.013 -10.972 1.00 82.50 235 ALA A O 1
ATOM 1748 N N . LEU A 1 236 ? -4.901 -9.771 -12.143 1.00 83.88 236 LEU A N 1
ATOM 1749 C CA . LEU A 1 236 ? -5.220 -10.772 -11.129 1.00 83.88 236 LEU A CA 1
ATOM 1750 C C . LEU A 1 236 ? -4.402 -10.545 -9.857 1.00 83.88 236 LEU A C 1
ATOM 1752 O O . LEU A 1 236 ? -4.975 -10.507 -8.772 1.00 83.88 236 LEU A O 1
ATOM 1756 N N . VAL A 1 237 ? -3.090 -10.336 -9.971 1.00 83.88 237 VAL A N 1
ATOM 1757 C CA . VAL A 1 237 ? -2.213 -10.131 -8.807 1.00 83.88 237 VAL A CA 1
ATOM 1758 C C . VAL A 1 237 ? -2.567 -8.855 -8.046 1.00 83.88 237 VAL A C 1
ATOM 1760 O O . VAL A 1 237 ? -2.629 -8.886 -6.815 1.00 83.88 237 VAL A O 1
ATOM 1763 N N . VAL A 1 238 ? -2.868 -7.766 -8.760 1.00 84.38 238 VAL A N 1
ATOM 1764 C CA . VAL A 1 238 ? -3.350 -6.513 -8.155 1.00 84.38 238 VAL A CA 1
ATOM 1765 C C . VAL A 1 238 ? -4.688 -6.729 -7.447 1.00 84.38 238 VAL A C 1
ATOM 1767 O O . VAL A 1 238 ? -4.857 -6.307 -6.305 1.00 84.38 238 VAL A O 1
ATOM 1770 N N . SER A 1 239 ? -5.626 -7.425 -8.094 1.00 82.75 239 SER A N 1
ATOM 1771 C CA . SER A 1 239 ? -6.955 -7.684 -7.529 1.00 82.75 239 SER A CA 1
ATOM 1772 C C . SER A 1 239 ? -6.886 -8.557 -6.278 1.00 82.75 239 SER A C 1
ATOM 1774 O O . SER A 1 239 ? -7.590 -8.292 -5.311 1.00 82.75 239 SER A O 1
ATOM 1776 N N . VAL A 1 240 ? -6.023 -9.576 -6.271 1.00 84.75 240 VAL A N 1
ATOM 1777 C CA . VAL A 1 240 ? -5.846 -10.472 -5.121 1.00 84.75 240 VAL A CA 1
ATOM 1778 C C . VAL A 1 240 ? -5.253 -9.730 -3.920 1.00 84.75 240 VAL A C 1
ATOM 1780 O O . VAL A 1 240 ? -5.776 -9.880 -2.821 1.00 84.75 240 VAL A O 1
ATOM 1783 N N . HIS A 1 241 ? -4.233 -8.887 -4.121 1.00 84.25 241 HIS A N 1
ATOM 1784 C CA . HIS A 1 241 ? -3.660 -8.076 -3.034 1.00 84.25 241 HIS A CA 1
ATOM 1785 C C . HIS A 1 241 ? -4.648 -7.042 -2.489 1.00 84.25 241 HIS A C 1
ATOM 1787 O O . HIS A 1 241 ? -4.686 -6.797 -1.287 1.00 84.25 241 HIS A O 1
ATOM 1793 N N . TYR A 1 242 ? -5.465 -6.444 -3.358 1.00 84.06 242 TYR A N 1
ATOM 1794 C CA . TYR A 1 242 ? -6.501 -5.511 -2.927 1.00 84.06 242 TYR A CA 1
ATOM 1795 C C . TYR A 1 242 ? -7.604 -6.205 -2.113 1.00 84.06 242 TYR A C 1
ATOM 1797 O O . TYR A 1 242 ? -8.015 -5.704 -1.071 1.00 84.06 242 TYR A O 1
ATOM 1805 N N . LEU A 1 243 ? -8.074 -7.368 -2.575 1.00 81.75 243 LEU A N 1
ATOM 1806 C CA . LEU A 1 243 ? -9.143 -8.120 -1.914 1.00 81.75 243 LEU A CA 1
ATOM 1807 C C . LEU A 1 243 ? -8.720 -8.703 -0.563 1.00 81.75 243 LEU A C 1
ATOM 1809 O O . LEU A 1 243 ? -9.561 -8.777 0.331 1.00 81.75 243 LEU A O 1
ATOM 1813 N N . ASP A 1 244 ? -7.460 -9.115 -0.411 1.00 81.81 244 ASP A N 1
ATOM 1814 C CA . ASP A 1 244 ? -6.951 -9.628 0.865 1.00 81.81 244 ASP A CA 1
ATOM 1815 C C . ASP A 1 244 ? -6.931 -8.541 1.954 1.00 81.81 244 ASP A C 1
ATOM 1817 O O . ASP A 1 244 ? -7.347 -8.784 3.087 1.00 81.81 244 ASP A O 1
ATOM 1821 N N . GLU A 1 245 ? -6.574 -7.313 1.576 1.00 78.06 245 GLU A N 1
ATOM 1822 C CA . GLU A 1 245 ? -6.512 -6.160 2.481 1.00 78.06 245 GLU A CA 1
ATOM 1823 C C . GLU A 1 245 ? -7.907 -5.599 2.845 1.00 78.06 245 GLU A C 1
ATOM 1825 O O . GLU A 1 245 ? -8.056 -4.849 3.805 1.00 78.06 245 GLU A O 1
ATOM 1830 N N . CYS A 1 246 ? -8.962 -5.965 2.104 1.00 69.75 246 CYS A N 1
ATOM 1831 C CA . CYS A 1 246 ? -10.352 -5.567 2.379 1.00 69.75 246 CYS A CA 1
ATOM 1832 C C . CYS A 1 246 ? -11.107 -6.491 3.365 1.00 69.75 246 CYS A C 1
ATOM 1834 O O . CYS A 1 246 ? -12.323 -6.341 3.520 1.00 69.75 246 CYS A O 1
ATOM 1836 N N . ARG A 1 247 ? -10.431 -7.469 3.977 1.00 67.75 247 ARG A N 1
ATOM 1837 C CA . ARG A 1 247 ? -11.017 -8.504 4.848 1.00 67.75 247 ARG A CA 1
ATOM 1838 C C . ARG A 1 247 ? -11.547 -8.001 6.197 1.00 67.75 247 ARG A C 1
ATOM 1840 O O . ARG A 1 247 ? -10.885 -7.171 6.850 1.00 67.75 247 ARG A O 1
#

InterPro domains:
  IPR009357 Solute carrier family 52, riboflavin transporter [PF06237] (1-240)
  IPR009357 Solute carrier family 52, riboflavin transporter [PTHR12929] (1-240)

Radius of gyration: 24.39 Å; chains: 1; bounding box: 68×46×71 Å

pLDDT: mean 74.12, std 16.37, range [27.5, 95.0]